Protein AF-A0A526V6P3-F1 (afdb_monomer)

Structure (mmCIF, N/CA/C/O backbone):
data_AF-A0A526V6P3-F1
#
_entry.id   AF-A0A526V6P3-F1
#
loop_
_atom_site.group_PDB
_atom_site.id
_atom_site.type_symbol
_atom_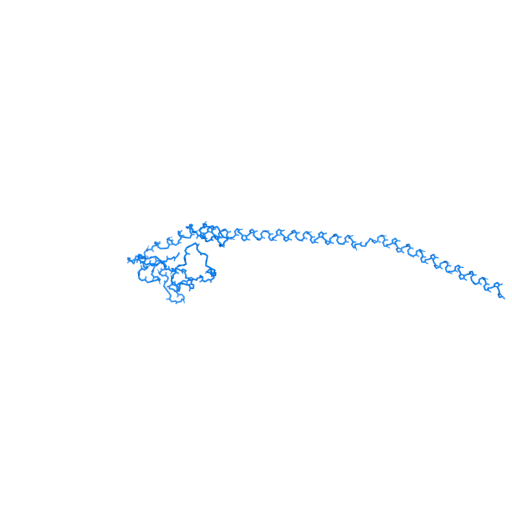site.label_atom_id
_atom_site.label_alt_id
_atom_site.label_comp_id
_atom_site.label_asym_id
_atom_site.label_entity_id
_atom_site.label_seq_id
_atom_site.pdbx_PDB_ins_code
_atom_site.Cartn_x
_atom_site.Cartn_y
_atom_site.Cartn_z
_atom_site.occupancy
_atom_site.B_iso_or_equiv
_atom_site.auth_seq_id
_atom_site.auth_comp_id
_atom_site.auth_asym_id
_atom_site.auth_atom_id
_atom_site.pdbx_PDB_model_num
ATOM 1 N N . PHE A 1 1 ? 6.154 3.144 -14.180 1.00 84.38 1 PHE A N 1
ATOM 2 C CA . PHE A 1 1 ? 7.411 2.424 -14.489 1.00 84.38 1 PHE A CA 1
ATOM 3 C C . PHE A 1 1 ? 7.314 1.530 -15.726 1.00 84.38 1 PHE A C 1
ATOM 5 O O . PHE A 1 1 ? 8.117 0.618 -15.859 1.00 84.38 1 PHE A O 1
ATOM 12 N N . ALA A 1 2 ? 6.365 1.769 -16.636 1.00 89.69 2 ALA A N 1
ATOM 13 C CA . ALA A 1 2 ? 6.324 1.033 -17.894 1.00 89.69 2 ALA A CA 1
ATOM 14 C C . ALA A 1 2 ? 7.452 1.501 -18.822 1.00 89.69 2 ALA A C 1
ATOM 16 O O . ALA A 1 2 ? 7.718 2.705 -18.895 1.00 89.69 2 ALA A O 1
ATOM 17 N N . GLU A 1 3 ? 8.080 0.567 -19.530 1.00 91.62 3 GLU A N 1
ATOM 18 C CA . GLU A 1 3 ? 8.892 0.886 -20.696 1.00 91.62 3 GLU A CA 1
ATOM 19 C C . GLU A 1 3 ? 7.968 1.161 -21.885 1.00 91.62 3 GLU A C 1
ATOM 21 O O . GLU A 1 3 ? 6.980 0.459 -22.122 1.00 91.62 3 GLU A O 1
ATOM 26 N N . THR A 1 4 ? 8.292 2.212 -22.630 1.00 91.69 4 THR A N 1
ATOM 27 C CA . THR A 1 4 ? 7.522 2.673 -23.784 1.00 91.69 4 THR A CA 1
ATOM 28 C C . THR A 1 4 ? 8.446 2.752 -24.983 1.00 91.69 4 THR A C 1
ATOM 30 O O . THR A 1 4 ? 9.541 3.302 -24.867 1.00 91.69 4 THR A O 1
ATOM 33 N N . ALA A 1 5 ? 7.993 2.264 -26.129 1.00 89.62 5 ALA A N 1
ATOM 34 C CA . ALA A 1 5 ? 8.737 2.324 -27.377 1.00 89.62 5 ALA A CA 1
ATOM 35 C C . ALA A 1 5 ? 7.811 2.766 -28.518 1.00 89.62 5 ALA A C 1
ATOM 37 O O . ALA A 1 5 ? 6.621 2.431 -28.496 1.00 89.62 5 ALA A O 1
ATOM 38 N N . PRO A 1 6 ? 8.316 3.509 -29.521 1.00 87.12 6 PRO A N 1
ATOM 39 C CA . PRO A 1 6 ? 7.517 3.875 -30.683 1.00 87.12 6 PRO A CA 1
ATOM 40 C C . PRO A 1 6 ? 6.916 2.628 -31.333 1.00 87.12 6 PRO A C 1
ATOM 42 O O . PRO A 1 6 ? 7.626 1.652 -31.568 1.00 87.12 6 PRO A O 1
ATOM 45 N N . SER A 1 7 ? 5.617 2.656 -31.644 1.00 86.00 7 SER A N 1
ATOM 46 C CA . SER A 1 7 ? 4.874 1.560 -32.297 1.00 86.00 7 SER A CA 1
ATOM 47 C C . SER A 1 7 ? 4.816 0.211 -31.555 1.00 86.00 7 SER A C 1
ATOM 49 O O . SER A 1 7 ? 4.302 -0.756 -32.110 1.00 86.00 7 SER A O 1
ATOM 51 N N . MET A 1 8 ? 5.276 0.143 -30.302 1.00 91.12 8 MET A N 1
ATOM 52 C CA . MET A 1 8 ? 5.187 -1.050 -29.455 1.00 91.12 8 MET A CA 1
ATOM 53 C C . MET A 1 8 ? 4.195 -0.836 -28.310 1.00 91.12 8 MET A C 1
ATOM 55 O O . MET A 1 8 ? 3.937 0.292 -27.889 1.00 91.12 8 MET A O 1
ATOM 59 N N . ALA A 1 9 ? 3.658 -1.932 -27.774 1.00 92.62 9 ALA A N 1
ATOM 60 C CA . ALA A 1 9 ? 2.852 -1.882 -26.561 1.00 92.62 9 ALA A CA 1
ATOM 61 C C . ALA A 1 9 ? 3.718 -1.519 -25.344 1.00 92.62 9 ALA A C 1
ATOM 63 O O . ALA A 1 9 ? 4.896 -1.876 -25.273 1.00 92.62 9 ALA A O 1
ATOM 64 N N . ASN A 1 10 ? 3.121 -0.843 -24.363 1.00 93.56 10 ASN A N 1
ATOM 65 C CA . ASN A 1 10 ? 3.785 -0.579 -23.089 1.00 93.56 10 ASN A CA 1
ATOM 66 C C . ASN A 1 10 ? 4.093 -1.899 -22.379 1.00 93.56 10 ASN A C 1
ATOM 68 O O . ASN A 1 10 ? 3.217 -2.760 -22.269 1.00 93.56 10 ASN A O 1
ATOM 72 N N . ALA A 1 11 ? 5.312 -2.021 -21.863 1.00 94.31 11 ALA A N 1
ATOM 73 C CA . ALA A 1 11 ? 5.775 -3.221 -21.184 1.00 94.31 11 ALA A CA 1
ATOM 74 C C . ALA A 1 11 ? 6.224 -2.922 -19.746 1.00 94.31 11 ALA A C 1
ATOM 76 O O . ALA A 1 11 ? 6.569 -1.789 -19.407 1.00 94.31 11 ALA A O 1
ATOM 77 N N 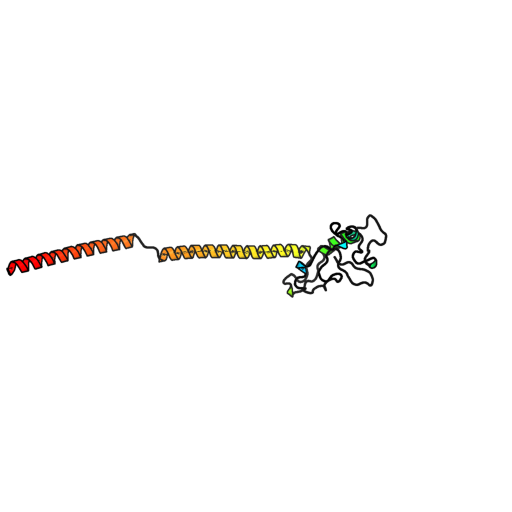. ALA A 1 12 ? 6.190 -3.925 -18.873 1.00 93.75 12 ALA A N 1
ATOM 78 C CA . ALA A 1 12 ? 6.630 -3.806 -17.488 1.00 93.75 12 ALA A CA 1
ATOM 79 C C . ALA A 1 12 ? 8.136 -3.477 -17.418 1.00 93.75 12 ALA A C 1
ATOM 81 O O . ALA A 1 12 ? 8.960 -4.205 -17.965 1.00 93.75 12 ALA A O 1
ATOM 82 N N . GLY A 1 13 ? 8.497 -2.365 -16.768 1.00 92.75 13 GLY A N 1
ATOM 83 C CA . GLY A 1 13 ? 9.889 -1.926 -16.603 1.00 92.75 13 GLY A CA 1
ATOM 84 C C . GLY A 1 13 ? 10.502 -2.429 -15.297 1.00 92.75 13 GLY A C 1
ATOM 85 O O . GLY A 1 13 ? 10.586 -3.636 -15.089 1.00 92.75 13 GLY A O 1
ATOM 86 N N . LEU A 1 14 ? 10.921 -1.507 -14.417 1.00 91.88 14 LEU A N 1
ATOM 87 C CA . LEU A 1 14 ? 11.567 -1.826 -13.128 1.00 91.88 14 LEU A CA 1
ATOM 88 C C . LEU A 1 14 ? 10.737 -2.780 -12.261 1.00 91.88 14 LEU A C 1
ATOM 90 O O . LEU A 1 14 ? 11.282 -3.703 -11.661 1.00 91.88 14 LEU A O 1
ATOM 94 N N . PHE A 1 15 ? 9.427 -2.550 -12.193 1.00 93.12 15 PHE A N 1
ATOM 95 C CA . PHE A 1 15 ? 8.508 -3.426 -11.481 1.00 93.12 15 PHE A CA 1
ATOM 96 C C . PHE A 1 15 ? 7.787 -4.336 -12.468 1.00 93.12 15 PHE A C 1
ATOM 98 O O . PHE A 1 15 ? 7.267 -3.869 -13.485 1.00 93.12 15 PHE A O 1
ATOM 105 N N . THR A 1 16 ? 7.750 -5.621 -12.136 1.00 94.06 16 THR A N 1
ATOM 106 C CA . THR A 1 16 ? 7.061 -6.678 -12.871 1.00 94.06 16 THR A CA 1
ATOM 107 C C . THR A 1 16 ? 5.966 -7.303 -12.006 1.00 94.06 16 THR A C 1
ATOM 109 O O . THR A 1 16 ? 5.829 -6.979 -10.827 1.00 94.06 16 THR A O 1
ATOM 112 N N . TRP A 1 17 ? 5.144 -8.156 -12.608 1.00 94.00 17 TRP A N 1
ATOM 113 C CA . TRP A 1 17 ? 4.026 -8.841 -11.961 1.00 94.00 17 TRP A CA 1
ATOM 114 C C . TRP A 1 17 ? 3.720 -10.150 -12.701 1.00 94.00 17 TRP A C 1
ATOM 116 O O . TRP A 1 17 ? 4.314 -10.441 -13.740 1.00 94.00 17 TRP A O 1
ATOM 126 N N . SER A 1 18 ? 2.776 -10.944 -12.194 1.00 91.25 18 SER A N 1
ATOM 127 C CA . SER A 1 18 ? 2.471 -12.279 -12.735 1.00 91.25 18 SER A CA 1
ATOM 128 C C . SER A 1 18 ? 1.980 -12.302 -14.191 1.00 91.25 18 SER A C 1
ATOM 130 O O . SER A 1 18 ? 2.096 -13.337 -14.840 1.00 91.25 18 SER A O 1
ATOM 132 N N . GLY A 1 19 ? 1.451 -11.192 -14.716 1.00 89.50 19 GLY A N 1
ATOM 133 C CA . GLY A 1 19 ? 1.007 -11.048 -16.109 1.00 89.50 19 GLY A CA 1
ATOM 134 C C . GLY A 1 19 ? 1.956 -10.249 -17.008 1.00 89.50 19 GLY A C 1
ATOM 135 O O . GLY A 1 19 ? 1.551 -9.799 -18.083 1.00 89.50 19 GLY A O 1
ATOM 136 N N . ALA A 1 20 ? 3.205 -10.043 -16.583 1.00 89.94 20 ALA A N 1
ATOM 137 C CA . ALA A 1 20 ? 4.238 -9.449 -17.425 1.00 89.94 20 ALA A CA 1
ATOM 138 C C . ALA A 1 20 ? 4.459 -10.270 -18.720 1.00 89.94 20 ALA A C 1
ATOM 140 O O . ALA A 1 20 ? 4.256 -11.486 -18.720 1.00 89.94 20 ALA A O 1
ATOM 141 N N . PRO A 1 21 ? 4.871 -9.640 -19.838 1.00 91.38 21 PRO A N 1
ATOM 142 C CA . PRO A 1 21 ? 5.400 -8.276 -19.952 1.00 91.38 21 PRO A CA 1
ATOM 143 C C . PRO A 1 21 ? 4.337 -7.177 -20.086 1.00 91.38 21 PRO A C 1
ATOM 145 O O . PRO A 1 21 ? 4.691 -6.004 -20.042 1.00 91.38 21 PRO A O 1
ATOM 148 N N . ALA A 1 22 ? 3.052 -7.509 -20.237 1.00 93.06 22 ALA A N 1
ATOM 149 C CA . ALA A 1 22 ? 2.001 -6.503 -20.387 1.00 93.06 22 ALA A CA 1
ATOM 150 C C . ALA A 1 22 ? 1.833 -5.659 -19.112 1.00 93.06 22 ALA A C 1
ATOM 152 O O . ALA A 1 22 ? 2.011 -6.146 -17.995 1.00 93.06 22 ALA A O 1
ATOM 153 N N . VAL A 1 23 ? 1.463 -4.388 -19.267 1.00 91.50 23 VAL A N 1
ATOM 154 C CA . VAL A 1 23 ? 1.110 -3.514 -18.138 1.00 91.50 23 VAL A CA 1
ATOM 155 C C . VAL A 1 23 ? -0.396 -3.631 -17.875 1.00 91.50 23 VAL A C 1
ATOM 157 O O . VAL A 1 23 ? -1.163 -3.596 -18.841 1.00 91.50 23 VAL A O 1
ATOM 160 N N . PRO A 1 24 ? -0.847 -3.755 -16.610 1.00 90.00 24 PRO A N 1
ATOM 161 C CA . PRO A 1 24 ? -2.269 -3.739 -16.285 1.00 90.00 24 PRO A CA 1
ATOM 162 C C . PRO A 1 24 ? -2.962 -2.489 -16.839 1.00 90.00 24 PRO A C 1
ATOM 164 O O . PRO A 1 24 ? -2.369 -1.408 -16.886 1.00 90.00 24 PRO A O 1
ATOM 167 N N . ALA A 1 25 ? -4.224 -2.631 -17.247 1.00 87.75 25 ALA A N 1
ATOM 168 C CA . ALA A 1 25 ? -5.011 -1.503 -17.731 1.00 87.75 25 ALA A CA 1
ATOM 169 C C . ALA A 1 25 ? -5.141 -0.426 -16.639 1.00 87.75 25 ALA A C 1
ATOM 171 O O . ALA A 1 25 ? -5.413 -0.729 -15.476 1.00 87.75 25 ALA A O 1
ATOM 172 N N . ALA A 1 26 ? -4.938 0.838 -17.017 1.00 84.31 26 ALA A N 1
ATOM 173 C CA . ALA A 1 26 ? -5.047 1.959 -16.089 1.00 84.31 26 ALA A CA 1
ATOM 174 C C . ALA A 1 26 ? -6.473 2.072 -15.521 1.00 84.31 26 ALA A C 1
ATOM 176 O O . ALA A 1 26 ? -7.448 1.784 -16.215 1.00 84.31 26 ALA A O 1
ATOM 177 N N . GLY A 1 27 ? -6.590 2.497 -14.259 1.00 82.06 27 GLY A N 1
ATOM 178 C CA . GLY A 1 27 ? -7.880 2.732 -13.603 1.00 82.06 27 GLY A CA 1
ATOM 179 C C . GLY A 1 27 ? -8.758 1.490 -13.419 1.00 82.06 27 GLY A C 1
ATOM 180 O O . GLY A 1 27 ? -9.944 1.644 -13.161 1.00 82.06 27 GLY A O 1
ATOM 181 N N . THR A 1 28 ? -8.204 0.281 -13.570 1.00 86.31 28 THR A N 1
ATOM 182 C CA . THR A 1 28 ? -8.936 -0.980 -13.388 1.00 86.31 28 THR A CA 1
ATOM 183 C C . THR A 1 28 ? -8.436 -1.707 -12.147 1.00 86.31 28 THR A C 1
ATOM 185 O O . THR A 1 28 ? -7.230 -1.905 -11.977 1.00 86.31 28 THR A O 1
ATOM 188 N N . LEU A 1 29 ? -9.353 -2.144 -11.286 1.00 86.69 29 LEU A N 1
ATOM 189 C CA . LEU A 1 29 ? -9.014 -2.963 -10.130 1.00 86.69 29 LEU A CA 1
ATOM 190 C C . LEU A 1 29 ? -8.608 -4.378 -10.566 1.00 86.69 29 LEU A C 1
ATOM 192 O O . LEU A 1 29 ? -9.403 -5.127 -11.132 1.00 86.69 29 LEU A O 1
ATOM 196 N N . VAL A 1 30 ? -7.377 -4.773 -10.237 1.00 89.56 30 VAL A N 1
ATOM 197 C CA . VAL A 1 30 ? -6.888 -6.149 -10.402 1.00 89.56 30 VAL A CA 1
ATOM 198 C C . VAL A 1 30 ? -6.625 -6.744 -9.023 1.00 89.56 30 VAL A C 1
ATOM 200 O O . VAL A 1 30 ? -5.667 -6.380 -8.336 1.00 89.56 30 VAL A O 1
ATOM 203 N N . THR A 1 31 ? -7.488 -7.665 -8.598 1.00 87.75 31 THR A N 1
ATOM 204 C CA . THR A 1 31 ? -7.384 -8.311 -7.285 1.00 87.75 31 THR A CA 1
ATOM 205 C C . THR A 1 31 ? -6.057 -9.057 -7.144 1.00 87.75 31 THR A C 1
ATOM 207 O O . THR A 1 31 ? -5.680 -9.847 -8.005 1.00 87.75 31 THR A O 1
ATOM 210 N N . GLY A 1 32 ? -5.345 -8.813 -6.042 1.00 88.81 32 GLY A N 1
ATOM 211 C CA . GLY A 1 32 ? -4.075 -9.479 -5.741 1.00 88.81 32 GLY A CA 1
ATOM 212 C C . GLY A 1 32 ? -2.856 -8.924 -6.484 1.00 88.81 32 GLY A C 1
ATOM 213 O O . GLY A 1 32 ? -1.745 -9.371 -6.206 1.00 88.81 32 GLY A O 1
ATOM 214 N N . LEU A 1 33 ? -3.018 -7.920 -7.358 1.00 90.31 33 LEU A N 1
ATOM 215 C CA . LEU A 1 33 ? -1.902 -7.336 -8.110 1.00 90.31 33 LEU A CA 1
ATOM 216 C C . LEU A 1 33 ? -0.785 -6.852 -7.180 1.00 90.31 33 LEU A C 1
ATOM 218 O O . LEU A 1 33 ? 0.370 -7.199 -7.404 1.00 90.31 33 LEU A O 1
ATOM 222 N N . ALA A 1 34 ? -1.130 -6.138 -6.103 1.00 87.81 34 ALA A N 1
ATOM 223 C CA . ALA A 1 34 ? -0.164 -5.603 -5.142 1.00 87.81 34 ALA A CA 1
ATOM 224 C C . ALA A 1 34 ? 0.758 -6.678 -4.537 1.00 87.81 34 ALA A C 1
ATOM 226 O O . ALA A 1 34 ? 1.942 -6.424 -4.348 1.00 87.81 34 ALA A O 1
ATOM 227 N N . ALA A 1 35 ? 0.243 -7.888 -4.291 1.00 92.19 35 ALA A N 1
ATOM 228 C CA . ALA A 1 35 ? 1.029 -9.001 -3.754 1.00 92.19 35 ALA A CA 1
ATOM 229 C C . ALA A 1 35 ? 1.943 -9.659 -4.803 1.00 92.19 35 ALA A C 1
ATOM 231 O O . ALA A 1 35 ? 2.881 -10.364 -4.449 1.00 92.19 35 ALA A O 1
ATOM 232 N N . SER A 1 36 ? 1.660 -9.449 -6.090 1.00 93.56 36 SER A N 1
ATOM 233 C CA . SER A 1 36 ? 2.442 -10.001 -7.201 1.00 93.56 36 SER A CA 1
ATOM 234 C C . SER A 1 36 ? 3.540 -9.067 -7.712 1.00 93.56 36 SER A C 1
ATOM 236 O O . SER A 1 36 ? 4.352 -9.496 -8.529 1.00 93.56 36 SER A O 1
ATOM 238 N N . ILE A 1 37 ? 3.557 -7.803 -7.267 1.00 93.56 37 ILE A N 1
ATOM 239 C CA . ILE A 1 37 ? 4.552 -6.821 -7.703 1.00 93.56 37 ILE A CA 1
ATOM 240 C C . ILE A 1 37 ? 5.928 -7.220 -7.166 1.00 93.56 37 ILE A C 1
ATOM 242 O O . ILE A 1 37 ? 6.115 -7.399 -5.964 1.00 93.56 37 ILE A O 1
ATOM 246 N N . SER A 1 38 ? 6.906 -7.310 -8.061 1.00 94.00 38 SER A N 1
ATOM 247 C CA . SER A 1 38 ? 8.302 -7.599 -7.733 1.00 94.00 38 SER A CA 1
ATOM 248 C C . SER A 1 38 ? 9.258 -6.789 -8.608 1.00 94.00 38 SER A C 1
ATOM 250 O O . SER A 1 38 ? 8.850 -6.145 -9.578 1.00 94.00 38 SER A O 1
ATOM 252 N N . VAL A 1 39 ? 10.545 -6.783 -8.258 1.00 93.56 39 VAL A N 1
ATOM 253 C CA . VAL A 1 39 ? 11.584 -6.184 -9.106 1.00 93.56 39 VAL A CA 1
ATOM 254 C C . VAL A 1 39 ? 11.813 -7.079 -10.321 1.00 93.56 39 VAL A C 1
ATOM 256 O O . VAL A 1 39 ? 11.882 -8.302 -10.206 1.00 93.56 39 VAL A O 1
ATOM 259 N N . ASN A 1 40 ? 11.926 -6.471 -11.497 1.00 93.56 40 ASN A N 1
ATOM 260 C CA . ASN A 1 40 ? 12.206 -7.187 -12.730 1.00 93.56 40 ASN A CA 1
ATOM 261 C C . ASN A 1 40 ? 13.622 -7.783 -12.698 1.00 93.56 40 ASN A C 1
ATOM 263 O O . ASN A 1 40 ? 14.606 -7.048 -12.603 1.00 93.56 40 ASN A O 1
ATOM 267 N N . ALA A 1 41 ? 13.718 -9.109 -12.837 1.00 94.06 41 ALA A N 1
ATOM 268 C CA . ALA A 1 41 ? 14.981 -9.847 -12.816 1.00 94.06 41 ALA A CA 1
ATOM 269 C C . ALA A 1 41 ? 15.981 -9.365 -13.882 1.00 94.06 41 ALA A C 1
ATOM 271 O O . ALA A 1 41 ? 17.187 -9.438 -13.672 1.00 94.06 41 ALA A O 1
ATOM 272 N N . ALA A 1 42 ? 15.507 -8.791 -14.997 1.00 93.19 42 ALA A N 1
ATOM 273 C CA . ALA A 1 42 ? 16.380 -8.200 -16.011 1.00 93.19 42 ALA A CA 1
ATOM 274 C C . ALA A 1 42 ? 17.260 -7.062 -15.457 1.00 93.19 42 ALA A C 1
ATOM 276 O O . ALA A 1 42 ? 18.341 -6.820 -15.988 1.00 93.19 42 ALA A O 1
ATOM 277 N N . MET A 1 43 ? 16.821 -6.379 -14.393 1.00 93.19 43 MET A N 1
ATOM 278 C CA . MET A 1 43 ? 17.525 -5.254 -13.766 1.00 93.19 43 MET A CA 1
ATOM 279 C C . MET A 1 43 ? 18.195 -5.618 -12.430 1.00 93.19 43 MET A C 1
ATOM 281 O O . MET A 1 43 ? 18.830 -4.759 -11.820 1.00 93.19 43 MET A O 1
ATOM 285 N N . ASP A 1 44 ? 18.067 -6.863 -11.964 1.00 94.25 44 ASP A N 1
ATOM 286 C CA . ASP A 1 44 ? 18.567 -7.303 -10.661 1.00 94.25 44 ASP A CA 1
ATOM 287 C C . ASP A 1 44 ? 19.919 -8.035 -10.790 1.00 94.25 44 ASP A C 1
ATOM 289 O O . ASP A 1 44 ? 19.971 -9.158 -11.299 1.00 94.25 44 ASP A O 1
ATOM 293 N N . PRO A 1 45 ? 21.031 -7.454 -10.300 1.00 93.88 45 PRO A N 1
ATOM 294 C CA . PRO A 1 45 ? 22.349 -8.075 -10.408 1.00 93.88 45 PRO A CA 1
ATOM 295 C C . PRO A 1 45 ? 22.482 -9.365 -9.588 1.00 93.88 45 PRO A C 1
ATOM 297 O O . PRO A 1 45 ? 23.329 -10.197 -9.907 1.00 93.88 45 PRO A O 1
ATOM 300 N N . SER A 1 46 ? 21.660 -9.566 -8.552 1.00 93.44 46 SER A N 1
ATOM 301 C CA . 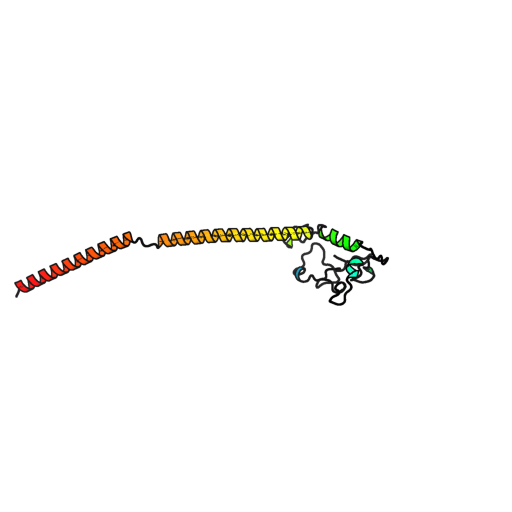SER A 1 46 ? 21.713 -10.777 -7.723 1.00 93.44 46 SER A CA 1
ATOM 302 C C . SER A 1 46 ? 21.187 -12.021 -8.448 1.00 93.44 46 SER A C 1
ATOM 304 O O . SER A 1 46 ? 21.569 -13.141 -8.110 1.00 93.44 46 SER A O 1
ATOM 306 N N . THR A 1 47 ? 20.376 -11.825 -9.491 1.00 91.94 47 THR A N 1
ATOM 307 C CA . THR A 1 47 ? 19.817 -12.880 -10.348 1.00 91.94 47 THR A CA 1
ATOM 308 C C . THR A 1 47 ? 20.438 -12.904 -11.752 1.00 91.94 47 THR A C 1
ATOM 310 O O . THR A 1 47 ? 19.988 -13.653 -12.617 1.00 91.94 47 THR A O 1
ATOM 313 N N . GLY A 1 48 ? 21.517 -12.139 -11.973 1.00 90.69 48 GLY A N 1
ATOM 314 C CA . GLY A 1 48 ? 22.250 -12.079 -13.244 1.00 90.69 48 GLY A CA 1
ATOM 315 C C . GLY A 1 48 ? 21.761 -11.007 -14.226 1.00 90.69 48 GLY A C 1
ATOM 316 O O . GLY A 1 48 ? 22.195 -10.997 -15.378 1.00 90.69 48 GLY A O 1
ATOM 317 N N . GLY A 1 49 ? 20.874 -10.110 -13.791 1.00 94.00 49 GLY A N 1
ATOM 318 C CA . GLY A 1 49 ? 20.415 -8.950 -14.548 1.00 94.00 49 GLY A CA 1
ATOM 319 C C . GLY A 1 49 ? 21.431 -7.809 -14.614 1.00 94.00 49 GLY A C 1
ATOM 320 O O . GLY A 1 49 ? 22.487 -7.823 -13.977 1.00 94.00 49 GLY A O 1
ATOM 321 N N . ASN A 1 50 ? 21.092 -6.782 -15.393 1.00 94.06 50 ASN A N 1
ATOM 322 C CA . ASN A 1 50 ? 21.922 -5.604 -15.591 1.00 94.06 50 ASN A CA 1
ATOM 323 C C . ASN A 1 50 ? 21.228 -4.333 -15.055 1.00 94.06 50 ASN A C 1
ATOM 325 O O . ASN A 1 50 ? 20.284 -3.839 -15.680 1.00 94.06 50 ASN A O 1
ATOM 329 N N . PRO A 1 51 ? 21.724 -3.727 -13.959 1.00 92.19 51 PRO A N 1
ATOM 330 C CA . PRO A 1 51 ? 21.122 -2.524 -13.391 1.00 92.19 51 PRO A CA 1
ATOM 331 C C . PRO A 1 51 ? 21.247 -1.291 -14.301 1.00 92.19 51 PRO A C 1
ATOM 333 O O . PRO A 1 51 ? 20.503 -0.328 -14.121 1.00 92.19 51 PRO A O 1
ATOM 336 N N . THR A 1 52 ? 22.133 -1.291 -15.310 1.00 92.56 52 THR A N 1
ATOM 337 C CA . THR A 1 52 ? 22.228 -0.161 -16.254 1.00 92.56 52 THR A CA 1
ATOM 338 C C . THR A 1 52 ? 20.975 -0.016 -17.113 1.00 92.56 52 THR A C 1
ATOM 340 O O . THR A 1 52 ? 20.716 1.078 -17.609 1.00 92.56 52 THR A O 1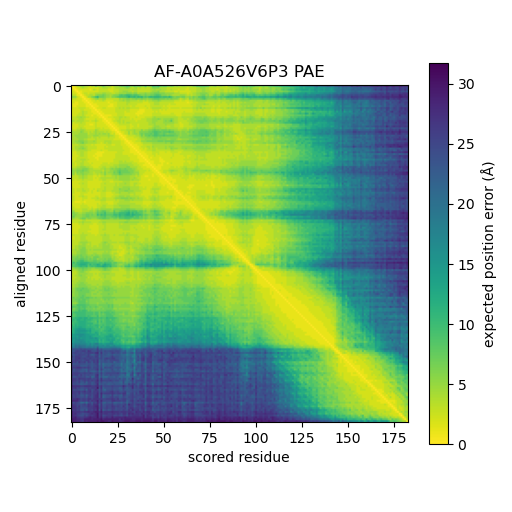
ATOM 343 N N . LEU A 1 53 ? 20.152 -1.064 -17.233 1.00 93.38 53 LEU A N 1
ATOM 344 C CA . LEU A 1 53 ? 18.853 -1.002 -17.908 1.00 93.38 53 LEU A CA 1
ATOM 345 C C . LEU A 1 53 ? 17.873 -0.058 -17.201 1.00 93.38 53 LEU A C 1
ATOM 347 O O . LEU A 1 53 ? 16.984 0.486 -17.847 1.00 93.38 53 LEU A O 1
ATOM 351 N N . LEU A 1 54 ? 18.059 0.221 -15.905 1.00 92.25 54 LEU A N 1
ATOM 352 C CA . LEU A 1 54 ? 17.274 1.248 -15.223 1.00 92.25 54 LEU A CA 1
ATOM 353 C C . LEU A 1 54 ? 17.554 2.643 -15.806 1.00 92.25 54 LEU A C 1
ATOM 355 O O . LEU A 1 54 ? 16.646 3.459 -15.948 1.00 92.25 54 LEU A O 1
ATOM 359 N N . ARG A 1 55 ? 18.814 2.906 -16.166 1.00 93.38 55 ARG A N 1
ATOM 360 C CA . ARG A 1 55 ? 19.245 4.161 -16.788 1.00 93.38 55 ARG A CA 1
ATOM 361 C C . ARG A 1 55 ? 18.917 4.185 -18.278 1.00 93.38 55 ARG A C 1
ATOM 363 O O . ARG A 1 55 ? 18.398 5.185 -18.756 1.00 93.38 55 ARG A O 1
ATOM 370 N N . ASP A 1 56 ? 19.237 3.111 -18.995 1.00 93.44 56 ASP A N 1
ATOM 371 C CA . ASP A 1 56 ? 19.256 3.090 -20.462 1.00 93.44 56 ASP A CA 1
ATOM 372 C C . ASP A 1 56 ? 17.949 2.588 -21.092 1.00 93.44 56 ASP A C 1
ATOM 374 O O . ASP A 1 56 ? 17.680 2.891 -22.257 1.00 93.44 56 ASP A O 1
ATOM 378 N N . GLY A 1 57 ? 17.116 1.880 -20.324 1.00 93.25 57 GLY A N 1
ATOM 379 C CA . GLY A 1 57 ? 15.970 1.124 -20.825 1.00 93.25 57 GLY A CA 1
ATOM 380 C C . GLY A 1 57 ? 16.396 -0.146 -21.565 1.00 93.25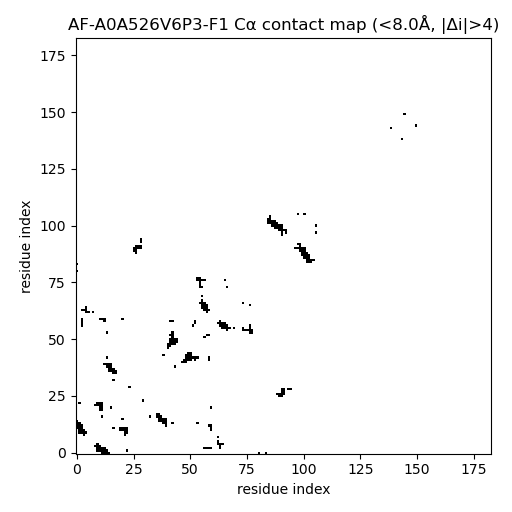 57 GLY A C 1
ATOM 381 O O . GLY A 1 57 ? 17.584 -0.435 -21.719 1.00 93.25 57 GLY A O 1
ATOM 382 N N . GLY A 1 58 ? 15.415 -0.902 -22.050 1.00 93.00 58 GLY A N 1
ATOM 383 C CA . GLY A 1 58 ? 15.638 -2.077 -22.891 1.00 93.00 58 GLY A CA 1
ATOM 384 C C . GLY A 1 58 ? 15.466 -3.412 -22.173 1.00 93.00 58 GLY A C 1
ATOM 385 O O . GLY A 1 58 ? 15.843 -4.442 -22.732 1.00 93.00 58 GLY A O 1
ATOM 386 N N . ALA A 1 59 ? 14.869 -3.432 -20.976 1.00 92.25 59 ALA A N 1
ATOM 387 C CA . ALA A 1 59 ? 14.529 -4.685 -20.300 1.00 92.25 59 ALA A CA 1
ATOM 388 C C . ALA A 1 59 ? 13.558 -5.548 -21.124 1.00 92.25 59 ALA A C 1
ATOM 390 O O . ALA A 1 59 ? 13.593 -6.772 -21.026 1.00 92.25 59 ALA A O 1
ATOM 391 N N . ASN A 1 60 ? 12.748 -4.925 -21.986 1.00 92.62 60 ASN A N 1
ATOM 392 C CA . ASN A 1 60 ? 11.832 -5.606 -22.905 1.00 92.62 60 ASN A CA 1
ATOM 393 C C . ASN A 1 60 ? 12.369 -5.707 -24.349 1.00 92.62 60 ASN A C 1
ATOM 395 O O . ASN A 1 60 ? 11.614 -5.970 -25.285 1.00 92.62 60 ASN A O 1
ATOM 399 N N . GLY A 1 61 ? 13.677 -5.510 -24.548 1.00 91.50 61 GLY A N 1
ATOM 400 C CA . GLY A 1 61 ? 14.361 -5.646 -25.836 1.00 91.50 61 GLY A CA 1
ATOM 401 C C . GLY A 1 61 ? 14.797 -4.319 -26.463 1.00 91.50 61 GLY A C 1
ATOM 402 O O . GLY A 1 61 ? 14.512 -3.235 -25.960 1.00 91.50 61 GLY A O 1
ATOM 403 N N . ALA A 1 62 ? 15.494 -4.408 -27.602 1.00 91.62 62 ALA A N 1
ATOM 404 C CA . ALA A 1 62 ? 16.181 -3.274 -28.235 1.00 91.62 62 ALA A CA 1
ATOM 405 C C . ALA A 1 62 ? 15.261 -2.095 -28.604 1.00 91.62 62 ALA A C 1
ATOM 407 O O . ALA A 1 62 ? 15.701 -0.949 -28.596 1.00 91.62 62 ALA A O 1
ATOM 408 N N . ALA A 1 63 ? 13.982 -2.360 -28.889 1.00 92.62 63 ALA A N 1
ATOM 409 C CA . ALA A 1 63 ? 13.005 -1.315 -29.192 1.00 92.62 63 ALA A CA 1
ATOM 410 C C . ALA A 1 63 ? 12.726 -0.389 -27.991 1.00 92.62 63 ALA A C 1
ATOM 412 O O . ALA A 1 63 ? 12.357 0.763 -28.193 1.00 92.62 63 ALA A O 1
ATOM 413 N N . TYR A 1 64 ? 12.925 -0.878 -26.762 1.00 93.69 64 TYR A N 1
ATOM 414 C CA . TYR A 1 64 ? 12.661 -0.160 -25.510 1.00 93.69 64 TYR A CA 1
ATOM 415 C C . TYR A 1 64 ? 13.891 0.563 -24.944 1.00 93.69 64 TYR A C 1
ATOM 417 O O . TYR A 1 64 ? 13.832 1.121 -23.848 1.00 93.69 64 TYR A O 1
ATOM 425 N N . VAL A 1 65 ? 15.006 0.576 -25.681 1.00 94.31 65 VAL A N 1
ATOM 426 C CA . VAL A 1 65 ? 16.201 1.337 -25.306 1.00 94.31 65 VAL A CA 1
ATOM 427 C C . VAL A 1 65 ? 15.930 2.825 -25.506 1.00 94.31 65 VAL A C 1
ATOM 429 O O . VAL A 1 65 ? 15.675 3.282 -26.619 1.00 94.31 65 VAL A O 1
ATOM 432 N N . ALA A 1 66 ? 16.021 3.593 -24.423 1.00 92.62 66 ALA A N 1
ATOM 433 C CA . ALA A 1 66 ? 15.853 5.041 -24.444 1.00 92.62 66 ALA A CA 1
ATOM 434 C C . ALA A 1 66 ? 17.193 5.772 -24.648 1.00 92.62 66 ALA A C 1
ATOM 436 O O . ALA A 1 66 ? 17.241 6.791 -25.334 1.00 92.62 66 ALA A O 1
ATOM 437 N N . ASN A 1 67 ? 18.300 5.236 -24.118 1.00 93.38 67 ASN A N 1
ATOM 438 C CA . ASN A 1 67 ? 19.649 5.769 -24.349 1.00 93.38 67 ASN A CA 1
ATOM 439 C C . ASN A 1 67 ? 20.250 5.248 -25.667 1.00 93.38 67 ASN A C 1
ATOM 441 O O . ASN A 1 67 ? 21.253 4.534 -25.679 1.00 93.38 67 ASN A O 1
ATOM 445 N N . THR A 1 68 ? 19.635 5.592 -26.799 1.00 90.44 68 THR A N 1
ATOM 446 C CA . THR A 1 68 ? 20.051 5.084 -28.121 1.00 90.44 68 THR A CA 1
ATOM 447 C C . THR A 1 68 ? 21.456 5.533 -28.536 1.00 90.44 68 THR A C 1
ATOM 449 O O . THR A 1 68 ? 22.110 4.853 -29.322 1.00 90.44 68 THR A O 1
ATOM 452 N N . GLY A 1 69 ? 21.936 6.659 -28.000 1.00 89.00 69 GLY A N 1
ATOM 453 C CA . GLY A 1 69 ? 23.276 7.193 -28.258 1.00 89.00 69 GLY A CA 1
ATOM 454 C C . GLY A 1 69 ? 24.376 6.638 -27.348 1.00 89.00 69 GLY A C 1
ATOM 455 O O . GLY A 1 69 ? 25.530 7.024 -27.513 1.00 89.00 69 GLY A O 1
ATOM 456 N N . GLY A 1 70 ? 24.046 5.783 -26.371 1.00 88.94 70 GLY A N 1
ATOM 457 C CA . GLY A 1 70 ? 25.024 5.222 -25.430 1.00 88.94 70 GLY A CA 1
ATOM 458 C C . GLY A 1 70 ? 25.704 6.269 -24.539 1.00 88.94 70 GLY A C 1
ATOM 459 O O . GLY A 1 70 ? 26.840 6.078 -24.103 1.00 88.94 70 GLY A O 1
ATOM 460 N N . GLY A 1 71 ? 25.041 7.397 -24.276 1.00 91.50 71 GLY A N 1
ATOM 461 C CA . GLY A 1 71 ? 25.604 8.490 -23.489 1.00 91.50 71 GLY A CA 1
ATOM 462 C C . GLY A 1 71 ? 25.849 8.067 -22.040 1.00 91.50 71 GLY A C 1
ATOM 463 O O . GLY A 1 71 ? 24.925 7.641 -21.350 1.00 91.50 71 GLY A O 1
ATOM 464 N N . ALA A 1 72 ? 27.081 8.221 -21.549 1.00 88.56 72 ALA A N 1
ATOM 465 C CA . ALA A 1 72 ? 27.447 7.825 -20.184 1.00 88.56 72 ALA A CA 1
ATOM 466 C C . ALA A 1 72 ? 26.691 8.615 -19.092 1.00 88.56 72 ALA A C 1
ATOM 468 O O . ALA A 1 72 ? 26.455 8.087 -18.005 1.00 88.56 72 ALA A O 1
ATOM 469 N N . SER A 1 73 ? 26.263 9.844 -19.396 1.00 90.44 73 SER A N 1
ATOM 470 C CA . SER A 1 73 ? 25.535 10.735 -18.477 1.00 90.44 73 SER A CA 1
ATOM 471 C C . SER A 1 73 ? 24.028 10.800 -18.751 1.00 90.44 73 SER A C 1
ATOM 473 O O . SER A 1 73 ? 23.385 11.794 -18.421 1.00 90.44 73 SER A O 1
ATOM 475 N N . TYR A 1 74 ? 23.447 9.781 -19.388 1.00 94.00 74 TYR A N 1
ATOM 476 C CA . TYR A 1 74 ? 22.011 9.752 -19.656 1.00 94.00 74 TYR A CA 1
ATOM 477 C C . TYR A 1 74 ? 21.210 9.638 -18.348 1.00 94.00 74 TYR A C 1
ATOM 479 O O . TYR A 1 74 ? 21.331 8.654 -17.626 1.00 94.00 74 TYR A O 1
ATOM 487 N N . SER A 1 75 ? 20.401 10.648 -18.025 1.00 93.62 75 SER A N 1
ATOM 488 C CA . SER A 1 75 ? 19.627 10.717 -16.773 1.00 93.62 75 SER A CA 1
ATOM 489 C C . SER A 1 75 ? 18.115 10.783 -16.986 1.00 93.62 75 SER A C 1
ATOM 491 O O . SER A 1 75 ? 17.358 10.698 -16.021 1.00 93.62 75 SER A O 1
ATOM 493 N N . THR A 1 76 ? 17.656 10.895 -18.235 1.00 93.25 76 THR A N 1
ATOM 494 C CA . THR A 1 76 ? 16.254 11.171 -18.574 1.00 93.25 76 THR A CA 1
ATOM 495 C C . THR A 1 76 ? 15.283 10.150 -17.984 1.00 93.25 76 THR A C 1
ATOM 497 O O . THR A 1 76 ? 14.271 10.548 -17.415 1.00 93.25 76 THR A O 1
ATOM 500 N N . LEU A 1 77 ? 15.581 8.844 -18.064 1.00 92.44 77 LEU A N 1
ATOM 501 C CA . LEU A 1 77 ? 14.705 7.818 -17.481 1.00 92.44 77 LEU A CA 1
ATOM 502 C C . LEU A 1 77 ? 14.653 7.890 -15.952 1.00 92.44 77 LEU A C 1
ATOM 504 O O . LEU A 1 77 ? 13.574 7.761 -15.380 1.00 92.44 77 LEU A O 1
ATOM 508 N N . LEU A 1 78 ? 15.793 8.135 -15.300 1.00 92.31 78 LEU A N 1
ATOM 509 C CA . LEU A 1 78 ? 15.876 8.221 -13.840 1.00 92.31 78 LEU A CA 1
ATOM 510 C C . LEU A 1 78 ? 15.071 9.408 -13.304 1.00 92.31 78 LEU A C 1
ATOM 512 O O . LEU A 1 78 ? 14.300 9.247 -12.361 1.00 92.31 78 LEU A O 1
ATOM 516 N N . VAL A 1 79 ? 15.199 10.572 -13.947 1.00 93.75 79 VAL A N 1
ATOM 517 C CA . VAL A 1 79 ? 14.398 11.762 -13.622 1.00 93.75 79 VAL A CA 1
ATOM 518 C C . VAL A 1 79 ? 12.914 11.477 -13.855 1.00 93.75 79 VAL A C 1
ATOM 520 O O . VAL A 1 79 ? 12.105 11.672 -12.955 1.00 93.75 79 VAL A O 1
ATOM 523 N N . ALA A 1 80 ? 12.563 10.888 -15.004 1.00 93.00 80 ALA A N 1
ATOM 524 C CA . ALA A 1 80 ? 11.177 10.554 -15.318 1.00 93.00 80 ALA A CA 1
ATOM 525 C C . ALA A 1 80 ? 10.551 9.545 -14.338 1.00 93.00 80 ALA A C 1
ATOM 527 O O . ALA A 1 80 ? 9.334 9.534 -14.169 1.00 93.00 80 ALA A O 1
ATOM 528 N N . TYR A 1 81 ? 11.333 8.662 -13.710 1.00 91.12 81 TYR A N 1
ATOM 529 C CA . TYR A 1 81 ? 10.826 7.788 -12.650 1.00 91.12 81 TYR A CA 1
ATOM 530 C C . TYR A 1 81 ? 10.494 8.553 -11.374 1.00 91.12 81 TYR A C 1
ATOM 532 O O . TYR A 1 81 ? 9.445 8.279 -10.794 1.00 91.12 81 TYR A O 1
ATOM 540 N N . GLY A 1 82 ? 11.348 9.500 -10.979 1.00 91.50 82 GLY A N 1
ATOM 541 C CA . GLY A 1 82 ? 11.075 10.405 -9.865 1.00 91.50 82 GLY A CA 1
ATOM 542 C C . GLY A 1 82 ? 9.798 11.199 -10.109 1.00 91.50 82 GLY A C 1
ATOM 543 O O . GLY A 1 82 ? 8.853 11.082 -9.338 1.00 91.50 82 GLY A O 1
ATOM 544 N N . ASP A 1 83 ? 9.712 11.882 -11.252 1.00 92.69 83 ASP A N 1
ATOM 545 C CA . ASP A 1 83 ? 8.547 12.702 -11.601 1.00 92.69 83 ASP A CA 1
ATOM 546 C C . ASP A 1 83 ? 7.245 11.886 -11.597 1.00 92.69 83 ASP A C 1
ATOM 548 O O . ASP A 1 83 ? 6.210 12.339 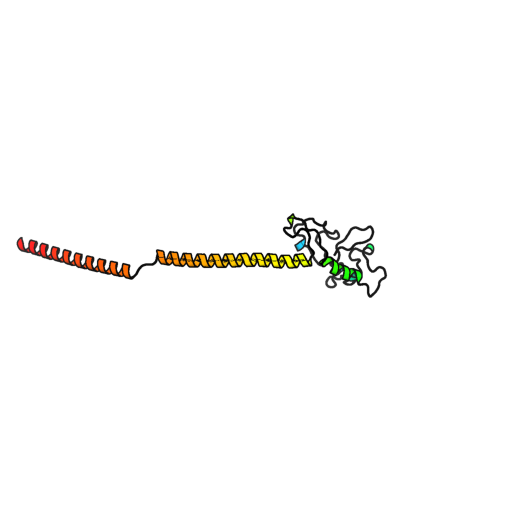-11.116 1.00 92.69 83 ASP A O 1
ATOM 552 N N . ARG A 1 84 ? 7.281 10.648 -12.109 1.00 90.81 84 ARG A N 1
ATOM 553 C CA . ARG A 1 84 ? 6.104 9.765 -12.180 1.00 90.81 84 ARG A CA 1
ATOM 554 C C . ARG A 1 84 ? 5.579 9.304 -10.823 1.00 90.81 84 ARG A C 1
ATOM 556 O O . ARG A 1 84 ? 4.430 8.873 -10.780 1.00 90.81 84 ARG A O 1
ATOM 563 N N . LEU A 1 85 ? 6.380 9.340 -9.758 1.00 90.88 85 LEU A N 1
ATOM 564 C CA . LEU A 1 85 ? 5.888 9.023 -8.413 1.00 90.88 85 LEU A CA 1
ATOM 565 C C . LEU A 1 85 ? 4.937 10.103 -7.893 1.00 90.88 85 LEU A C 1
ATOM 567 O O . LEU A 1 85 ? 3.987 9.769 -7.185 1.00 90.88 85 LEU A O 1
ATOM 571 N N . ASP A 1 86 ? 5.161 11.351 -8.307 1.00 91.19 86 ASP A N 1
ATOM 572 C CA . ASP A 1 86 ? 4.365 12.514 -7.913 1.00 91.19 86 ASP A CA 1
ATOM 573 C C . ASP A 1 86 ? 3.256 12.855 -8.918 1.00 91.19 86 ASP A C 1
ATOM 575 O O . ASP A 1 86 ? 2.348 13.623 -8.605 1.00 91.19 86 ASP A O 1
ATOM 579 N N . GLN A 1 87 ? 3.273 12.263 -10.117 1.00 91.94 87 GLN A N 1
ATOM 580 C CA . GLN A 1 87 ? 2.187 12.432 -11.082 1.00 91.94 87 GLN A CA 1
ATOM 581 C C . GLN A 1 87 ? 0.896 11.753 -10.591 1.00 91.94 87 GLN A C 1
ATOM 583 O O . GLN A 1 87 ? 0.904 10.544 -10.331 1.00 91.94 87 GLN A O 1
ATOM 588 N N . PRO A 1 88 ? -0.234 12.482 -10.518 1.00 90.81 88 PRO A N 1
ATOM 589 C CA . PRO A 1 88 ? -1.515 11.885 -10.177 1.00 90.81 88 PRO A CA 1
ATOM 590 C C . PRO A 1 88 ? -1.950 10.846 -11.214 1.00 90.81 88 PRO A C 1
ATOM 592 O O . PRO A 1 88 ? -1.896 11.090 -12.421 1.00 90.81 88 PRO A O 1
ATOM 595 N N . MET A 1 89 ? -2.434 9.701 -10.740 1.00 88.62 89 MET A N 1
ATOM 596 C CA . MET A 1 89 ? -3.025 8.655 -11.570 1.00 88.62 89 MET A CA 1
ATOM 597 C C . MET A 1 89 ? -4.450 8.347 -11.129 1.00 88.62 89 MET A C 1
ATOM 599 O O . MET A 1 89 ? -4.814 8.547 -9.970 1.00 88.62 89 MET A O 1
ATOM 603 N N . THR A 1 90 ? -5.256 7.861 -12.068 1.00 89.00 90 THR A N 1
ATOM 604 C CA . THR A 1 90 ? -6.628 7.441 -11.789 1.00 89.00 90 THR A CA 1
ATOM 605 C C . THR A 1 90 ? -6.643 6.030 -11.215 1.00 89.00 90 THR A C 1
ATOM 607 O O . THR A 1 90 ? -6.100 5.099 -11.816 1.00 89.00 90 THR A O 1
ATOM 610 N N . PHE A 1 91 ? -7.305 5.878 -10.075 1.00 86.81 91 PHE A N 1
ATOM 611 C CA . PHE A 1 91 ? -7.606 4.604 -9.440 1.00 86.81 91 PHE A CA 1
ATOM 612 C C . PHE A 1 91 ? -9.047 4.190 -9.730 1.00 86.81 91 PHE A C 1
ATOM 614 O O . PHE A 1 91 ? -9.926 5.026 -9.943 1.00 86.81 91 PHE A O 1
ATOM 621 N N . ASP A 1 92 ? -9.283 2.882 -9.720 1.00 87.38 92 ASP A N 1
ATOM 622 C CA . ASP A 1 92 ? -10.633 2.334 -9.800 1.00 87.38 92 ASP A CA 1
ATOM 623 C C . ASP A 1 92 ? -11.438 2.764 -8.553 1.00 87.38 92 ASP A C 1
ATOM 625 O O . ASP A 1 92 ? -10.961 2.553 -7.432 1.00 87.38 92 ASP A O 1
ATOM 629 N N . PRO A 1 93 ? -12.649 3.335 -8.693 1.00 83.88 93 PRO A N 1
ATOM 630 C CA . PRO A 1 93 ? -13.477 3.723 -7.551 1.00 83.88 93 PRO A CA 1
ATOM 631 C C . PRO A 1 93 ? -13.788 2.570 -6.584 1.00 83.88 93 PRO A C 1
ATOM 633 O O . PRO A 1 93 ? -13.990 2.802 -5.392 1.00 83.88 93 PRO A O 1
ATOM 636 N N . ALA A 1 94 ? -13.805 1.324 -7.068 1.00 86.25 94 ALA A N 1
ATOM 637 C CA . ALA A 1 94 ? -14.030 0.140 -6.244 1.00 86.25 94 ALA A CA 1
ATOM 638 C C . ALA A 1 94 ? -12.830 -0.215 -5.346 1.00 86.25 94 ALA A C 1
ATOM 640 O O . ALA A 1 94 ? -12.974 -1.034 -4.440 1.00 86.25 94 ALA A O 1
ATOM 641 N N . ALA A 1 95 ? -11.658 0.396 -5.557 1.00 81.81 95 ALA A N 1
ATOM 642 C CA . ALA A 1 95 ? -10.471 0.161 -4.736 1.00 81.81 95 ALA A CA 1
ATOM 643 C C . ALA A 1 95 ? -10.581 0.759 -3.318 1.00 81.81 95 ALA A C 1
ATOM 645 O O . ALA A 1 95 ? -9.769 0.424 -2.460 1.00 81.81 95 ALA A O 1
ATOM 646 N N . GLY A 1 96 ? -11.570 1.626 -3.056 1.00 78.19 96 GLY A N 1
ATOM 647 C CA . GLY A 1 96 ? -11.777 2.237 -1.735 1.00 78.19 96 GLY A CA 1
ATOM 648 C C . GLY A 1 96 ? -10.755 3.323 -1.382 1.00 78.19 96 GLY A C 1
ATOM 649 O O . GLY A 1 96 ? -10.577 3.645 -0.211 1.00 78.19 96 GLY A O 1
ATOM 650 N N . VAL A 1 97 ? -10.085 3.879 -2.393 1.00 78.62 97 VAL A N 1
ATOM 651 C CA . VAL A 1 97 ? -9.052 4.920 -2.281 1.00 78.62 97 VAL A CA 1
ATOM 652 C C . VAL A 1 97 ? -9.481 6.161 -3.069 1.00 78.62 97 VAL A C 1
ATOM 654 O O . VAL A 1 97 ? -10.424 6.098 -3.860 1.00 78.62 97 VAL A O 1
ATOM 657 N N . SER A 1 98 ? -8.806 7.299 -2.876 1.00 78.88 98 SER A N 1
ATOM 658 C CA . SER A 1 98 ? -9.063 8.502 -3.682 1.00 78.88 98 SER A CA 1
ATOM 659 C C . SER A 1 98 ? -8.949 8.197 -5.179 1.00 78.88 98 SER A C 1
ATOM 661 O O . SER A 1 98 ? -7.941 7.658 -5.627 1.00 78.88 98 SER A O 1
ATOM 663 N N . ALA A 1 99 ? -9.965 8.588 -5.956 1.00 80.06 99 ALA A N 1
ATOM 664 C CA . ALA A 1 99 ? -10.067 8.263 -7.383 1.00 80.06 99 ALA A CA 1
ATOM 665 C C . ALA A 1 99 ? -8.909 8.815 -8.232 1.00 80.06 99 ALA A C 1
ATOM 667 O O . ALA A 1 99 ? -8.596 8.249 -9.274 1.00 80.06 99 ALA A O 1
ATOM 668 N N . THR A 1 100 ? -8.259 9.890 -7.781 1.00 88.38 100 THR A N 1
ATOM 669 C CA . THR A 1 100 ? -7.060 10.444 -8.414 1.00 88.38 100 THR A CA 1
ATOM 670 C C . THR A 1 100 ? -6.055 10.817 -7.334 1.00 88.38 100 THR A C 1
ATOM 672 O O . THR A 1 100 ? -6.360 11.643 -6.475 1.00 88.38 100 THR A O 1
ATOM 675 N N . SER A 1 101 ? -4.869 10.213 -7.360 1.00 90.19 101 SER A N 1
ATOM 676 C CA . SER A 1 101 ? -3.790 10.499 -6.405 1.00 90.19 101 SER A CA 1
ATOM 677 C C . SER A 1 101 ? -2.439 10.080 -6.991 1.00 90.19 101 SER A C 1
ATOM 679 O O . SER A 1 101 ? -2.390 9.238 -7.890 1.00 90.19 101 SER A O 1
ATOM 681 N N . SER A 1 102 ? -1.345 10.692 -6.546 1.00 92.19 102 SER A N 1
ATOM 682 C CA . SER A 1 102 ? 0.006 10.220 -6.863 1.00 92.19 102 SER A CA 1
ATOM 683 C C . SER A 1 102 ? 0.388 9.044 -5.952 1.00 92.19 102 SER A C 1
ATOM 685 O O . SER A 1 102 ? -0.327 8.716 -5.003 1.00 92.19 102 SER A O 1
ATOM 687 N N . VAL A 1 103 ? 1.519 8.381 -6.213 1.00 89.56 103 VAL A N 1
ATOM 688 C CA . VAL A 1 103 ? 1.987 7.293 -5.332 1.00 89.56 103 VAL A CA 1
ATOM 689 C C . VAL A 1 103 ? 2.414 7.849 -3.972 1.00 89.56 103 VAL A C 1
ATOM 691 O O . VAL A 1 103 ? 2.142 7.228 -2.944 1.00 89.56 103 VAL A O 1
ATOM 694 N N . SER A 1 104 ? 3.059 9.018 -3.963 1.00 90.62 104 SER A N 1
ATOM 695 C CA . SER A 1 104 ? 3.491 9.709 -2.746 1.00 90.62 104 SER A CA 1
ATOM 696 C C . SER A 1 104 ? 2.302 10.165 -1.894 1.00 90.62 104 SER A C 1
ATOM 698 O O . SER A 1 104 ? 2.259 9.869 -0.696 1.00 90.62 104 SER A O 1
ATOM 700 N N . ASP A 1 105 ? 1.294 10.780 -2.513 1.00 90.19 105 ASP A N 1
ATOM 701 C CA . ASP A 1 105 ? 0.058 11.194 -1.840 1.00 90.19 105 ASP A CA 1
ATOM 702 C C . ASP A 1 105 ? -0.718 9.986 -1.308 1.00 90.19 105 ASP A C 1
ATOM 704 O O . ASP A 1 105 ? -1.195 9.991 -0.170 1.00 90.19 105 ASP A O 1
ATOM 708 N N . TYR A 1 106 ? -0.809 8.916 -2.103 1.00 89.50 106 TYR A N 1
ATOM 709 C CA . TYR A 1 106 ? -1.477 7.691 -1.687 1.00 89.50 106 TYR A CA 1
ATOM 710 C C . TYR A 1 106 ? -0.794 7.058 -0.468 1.00 89.50 106 TYR A C 1
ATOM 712 O O . TYR A 1 106 ? -1.473 6.705 0.502 1.00 89.50 106 TYR A O 1
ATOM 720 N N . ALA A 1 107 ? 0.539 6.975 -0.464 1.00 88.81 107 ALA A N 1
ATOM 721 C CA . ALA A 1 107 ? 1.304 6.479 0.676 1.00 88.81 107 ALA A CA 1
ATOM 722 C C . ALA A 1 107 ? 1.075 7.329 1.939 1.00 88.81 107 ALA A C 1
ATOM 724 O O . ALA A 1 107 ? 0.804 6.777 3.008 1.00 88.81 107 ALA A O 1
ATOM 725 N N . ALA A 1 108 ? 1.108 8.660 1.821 1.00 88.94 108 ALA A N 1
ATOM 726 C CA . ALA A 1 108 ? 0.839 9.565 2.939 1.00 88.94 108 ALA A CA 1
ATOM 727 C C . ALA A 1 108 ? -0.603 9.417 3.468 1.00 88.94 108 ALA A C 1
ATOM 729 O O . ALA A 1 108 ? -0.825 9.326 4.678 1.00 88.94 108 ALA A O 1
ATOM 730 N N . SER A 1 109 ? -1.585 9.327 2.565 1.00 88.06 109 SER A N 1
ATOM 731 C CA . SER A 1 109 ? -2.999 9.146 2.918 1.00 88.06 109 SER A CA 1
ATOM 732 C C . SER A 1 109 ? -3.269 7.807 3.610 1.00 88.06 109 SER A C 1
ATOM 734 O O . SER A 1 109 ? -4.058 7.756 4.552 1.00 88.06 109 SER A O 1
ATOM 736 N N . SER A 1 110 ? -2.561 6.743 3.216 1.00 87.88 110 SER A N 1
ATOM 737 C CA . SER A 1 110 ? -2.684 5.407 3.813 1.00 87.88 110 SER A CA 1
ATOM 738 C C . SER A 1 110 ? -2.248 5.394 5.277 1.00 87.88 110 SER A C 1
ATOM 740 O O . SER A 1 110 ? -2.906 4.771 6.110 1.00 87.88 110 SER A O 1
ATOM 742 N N . ILE A 1 111 ? -1.177 6.126 5.607 1.00 88.56 111 ILE A N 1
ATOM 743 C CA . ILE A 1 111 ? -0.732 6.320 6.994 1.00 88.56 111 ILE A CA 1
ATOM 744 C C . ILE A 1 111 ? -1.812 7.062 7.784 1.00 88.56 111 ILE A C 1
ATOM 746 O O . ILE A 1 111 ? -2.196 6.617 8.862 1.00 88.56 111 ILE A O 1
ATOM 750 N N . GLY A 1 112 ? -2.348 8.156 7.233 1.00 89.62 112 GLY A N 1
ATOM 751 C CA . GLY A 1 112 ? -3.418 8.919 7.879 1.00 89.62 112 GLY A CA 1
ATOM 752 C C . GLY A 1 112 ? -4.676 8.084 8.134 1.00 89.62 112 GLY A C 1
ATOM 753 O O . GLY A 1 112 ? -5.250 8.138 9.221 1.00 89.62 112 GLY A O 1
ATOM 754 N N . TRP A 1 113 ? -5.077 7.264 7.161 1.00 88.19 113 TRP A N 1
ATOM 755 C CA . TRP A 1 113 ? -6.201 6.343 7.302 1.00 88.19 113 TRP A CA 1
ATOM 756 C C . TRP A 1 113 ? -5.952 5.297 8.394 1.00 88.19 113 TRP A C 1
ATOM 758 O O . TRP A 1 113 ? -6.802 5.115 9.268 1.00 88.19 113 TRP A O 1
ATOM 768 N N . PHE A 1 114 ? -4.780 4.655 8.396 1.00 90.75 114 PHE A N 1
ATOM 769 C CA . PHE A 1 114 ? -4.428 3.655 9.404 1.00 90.75 114 PHE A CA 1
ATOM 770 C C . PHE A 1 114 ? -4.381 4.250 10.818 1.00 90.75 114 PHE A C 1
ATOM 772 O O . PHE A 1 114 ? -4.916 3.660 11.758 1.00 90.75 114 PHE A O 1
ATOM 779 N N . GLU A 1 115 ? -3.820 5.451 10.972 1.00 92.50 115 GLU A N 1
ATOM 780 C CA . GLU A 1 115 ? -3.817 6.170 12.248 1.00 92.50 115 GLU A CA 1
ATOM 781 C C . GLU A 1 115 ? -5.226 6.567 12.699 1.00 92.50 115 GLU A C 1
ATOM 783 O O . GLU A 1 115 ? -5.533 6.469 13.887 1.00 92.50 115 GLU A O 1
ATOM 788 N N . GLY A 1 116 ? -6.116 6.935 11.773 1.00 93.75 116 GLY A N 1
ATOM 789 C CA . GLY A 1 116 ? -7.527 7.179 12.078 1.00 93.75 116 GLY A CA 1
ATOM 790 C C . GLY A 1 116 ? -8.233 5.930 12.614 1.00 93.75 116 GLY A C 1
ATOM 791 O O . GLY A 1 116 ? -8.917 5.990 13.638 1.00 93.75 116 GLY A O 1
ATOM 792 N N . VAL A 1 117 ? -8.009 4.773 11.979 1.00 94.38 117 VAL A N 1
ATOM 793 C CA . VAL A 1 117 ? -8.529 3.479 12.455 1.00 94.38 117 VAL A CA 1
ATOM 794 C C . VAL A 1 117 ? -7.960 3.141 13.836 1.00 94.38 117 VAL A C 1
ATOM 796 O O . VAL A 1 117 ? -8.704 2.739 14.734 1.00 94.38 117 VAL A O 1
ATOM 799 N N . ARG A 1 118 ? -6.654 3.349 14.045 1.00 95.81 118 ARG A N 1
ATOM 800 C CA . ARG A 1 118 ? -5.999 3.128 15.340 1.00 95.81 118 ARG A CA 1
ATOM 801 C C . ARG A 1 118 ? -6.575 4.034 16.429 1.00 95.81 118 ARG A C 1
ATOM 803 O O . ARG A 1 118 ? -6.851 3.558 17.529 1.00 95.81 118 ARG A O 1
ATOM 810 N N . GLN A 1 119 ? -6.783 5.316 16.135 1.00 97.19 119 GLN A N 1
ATOM 811 C CA . GLN A 1 119 ? -7.377 6.275 17.065 1.00 97.19 119 GLN A CA 1
ATOM 812 C C . GLN A 1 119 ? -8.794 5.848 17.459 1.00 97.19 119 GLN A C 1
ATOM 814 O O . GLN A 1 119 ? -9.105 5.791 18.648 1.00 97.19 119 GLN A O 1
ATOM 819 N N . GLN A 1 120 ? -9.628 5.486 16.482 1.00 97.12 120 GLN A N 1
ATOM 820 C CA . GLN A 1 120 ? -10.989 5.016 16.735 1.00 97.12 120 GLN A CA 1
ATOM 821 C C . GLN A 1 120 ? -11.001 3.757 17.613 1.00 97.12 120 GLN A C 1
ATOM 823 O O . GLN A 1 120 ? -11.797 3.665 18.549 1.00 97.12 120 GLN A O 1
ATOM 828 N N . ALA A 1 121 ? -10.105 2.804 17.343 1.00 97.19 121 ALA A N 1
ATOM 829 C CA . ALA A 1 121 ? -9.962 1.597 18.148 1.00 97.19 121 ALA A CA 1
ATOM 830 C C . ALA A 1 121 ? -9.527 1.912 19.590 1.00 97.19 121 ALA A C 1
ATOM 832 O O . ALA A 1 121 ? -10.087 1.342 20.525 1.00 97.19 121 ALA A O 1
ATOM 833 N N . SER A 1 122 ? -8.589 2.848 19.775 1.00 97.88 122 SER A N 1
ATOM 834 C CA . SER A 1 122 ? -8.145 3.302 21.099 1.00 97.88 122 SER A CA 1
ATOM 835 C C . SER A 1 122 ? -9.296 3.921 21.889 1.00 97.88 122 SER A C 1
ATOM 837 O O . SER A 1 122 ? -9.599 3.460 22.982 1.00 97.88 122 SER A O 1
ATOM 839 N N . THR A 1 123 ? -10.015 4.887 21.311 1.00 97.88 123 THR A N 1
ATOM 840 C CA . THR A 1 123 ? -11.163 5.523 21.976 1.00 97.88 123 THR A CA 1
ATOM 841 C C . THR A 1 123 ? -12.258 4.512 22.324 1.00 97.88 123 THR A C 1
ATOM 843 O O . THR A 1 123 ? -12.862 4.588 23.392 1.00 97.88 123 THR A O 1
ATOM 846 N N . ALA A 1 124 ? -12.515 3.539 21.445 1.00 97.62 124 ALA A N 1
ATOM 847 C CA . ALA A 1 124 ? -13.465 2.469 21.728 1.00 97.62 124 ALA A CA 1
ATOM 848 C C . ALA A 1 124 ? -12.991 1.550 22.868 1.00 97.62 124 ALA A C 1
ATOM 850 O O . ALA A 1 124 ? -13.825 1.059 23.628 1.00 97.62 124 ALA A O 1
ATOM 851 N N . SER A 1 125 ? -11.682 1.311 22.988 1.00 98.00 125 SER A N 1
ATOM 852 C CA . SER A 1 125 ? -11.088 0.565 24.102 1.00 98.00 125 SER A CA 1
ATOM 853 C C . SER A 1 125 ? -11.269 1.313 25.421 1.00 98.00 125 SER A C 1
ATOM 855 O O . SER A 1 125 ? -11.833 0.748 26.354 1.00 98.00 125 SER A O 1
ATOM 857 N N . ASP A 1 126 ? -10.905 2.596 25.464 1.00 97.88 126 ASP A N 1
ATOM 858 C CA . ASP A 1 126 ? -11.014 3.436 26.664 1.00 97.88 126 ASP A CA 1
ATOM 859 C C . ASP A 1 126 ? -12.469 3.522 27.153 1.00 97.88 126 ASP A C 1
ATOM 861 O O . ASP A 1 126 ? -12.768 3.372 28.339 1.00 97.88 126 ASP A O 1
ATOM 865 N N . ALA A 1 127 ? -13.416 3.693 26.223 1.00 97.62 127 ALA A N 1
ATOM 866 C CA . ALA A 1 127 ? -14.841 3.717 26.542 1.00 97.62 127 ALA A CA 1
ATOM 867 C C . ALA A 1 127 ? -15.341 2.375 27.104 1.00 97.62 127 ALA A C 1
ATOM 869 O O . ALA A 1 127 ? -16.157 2.354 28.029 1.00 97.62 127 ALA A O 1
ATOM 870 N N . LYS A 1 128 ? -14.858 1.248 26.562 1.00 97.06 128 LYS A N 1
ATOM 871 C CA . LYS A 1 128 ? -15.195 -0.092 27.063 1.00 97.06 128 LYS A CA 1
ATOM 872 C C . LYS A 1 128 ? -14.600 -0.349 28.443 1.00 97.06 128 LYS A C 1
ATOM 874 O O . LYS A 1 128 ? -15.278 -0.951 29.269 1.00 97.06 128 LYS A O 1
ATOM 879 N N . GLU A 1 129 ? -13.386 0.121 28.706 1.00 97.94 129 GLU A N 1
ATOM 880 C CA . GLU A 1 129 ? -12.746 0.013 30.018 1.00 97.94 129 GLU A CA 1
ATOM 881 C C . GLU A 1 129 ? -13.505 0.820 31.078 1.00 97.94 129 GLU A C 1
ATOM 883 O O . GLU A 1 129 ? -13.859 0.285 32.131 1.00 97.94 129 GLU A O 1
ATOM 888 N N . ALA A 1 130 ? -13.872 2.067 30.768 1.00 97.31 130 ALA A N 1
ATOM 889 C CA . ALA A 1 130 ? -14.691 2.891 31.654 1.00 97.31 130 ALA A CA 1
ATOM 890 C C . ALA A 1 130 ? -16.062 2.249 31.940 1.00 97.31 130 ALA A C 1
ATOM 892 O O . ALA A 1 130 ? -16.525 2.232 33.084 1.00 97.31 130 ALA A O 1
ATOM 893 N N . LEU A 1 131 ? -16.708 1.683 30.913 1.00 97.75 131 LEU A N 1
ATOM 894 C CA . LEU A 1 131 ? -17.971 0.964 31.070 1.00 97.75 131 LEU A CA 1
ATOM 895 C C . LEU A 1 131 ? -17.809 -0.284 31.947 1.00 97.75 131 LEU A C 1
ATOM 897 O O . LEU A 1 131 ? -18.665 -0.540 32.796 1.00 97.75 131 LEU A O 1
ATOM 901 N N . ALA A 1 132 ? -16.733 -1.048 31.757 1.00 97.56 132 ALA A N 1
ATOM 902 C CA . ALA A 1 132 ? -16.443 -2.235 32.551 1.00 97.56 132 ALA A CA 1
ATOM 903 C C . ALA A 1 132 ? -16.223 -1.877 34.027 1.00 97.56 132 ALA A C 1
ATOM 905 O O . ALA A 1 132 ? -16.852 -2.487 34.889 1.00 97.56 132 ALA A O 1
ATOM 906 N N . SER A 1 133 ? -15.420 -0.845 34.308 1.00 97.19 133 SER A N 1
ATOM 907 C CA . SER A 1 133 ? -15.189 -0.346 35.669 1.00 97.19 133 SER A CA 1
ATOM 908 C C . SER A 1 133 ? -16.497 0.073 36.346 1.00 97.19 133 SER A C 1
ATOM 910 O O . SER A 1 133 ? -16.855 -0.444 37.403 1.00 97.19 133 SER A O 1
ATOM 912 N N . ARG A 1 134 ? -17.300 0.909 35.675 1.00 96.31 134 ARG A N 1
ATOM 913 C CA . ARG A 1 134 ? -18.593 1.363 36.207 1.00 96.31 134 ARG A CA 1
ATOM 914 C C . ARG A 1 134 ? -19.576 0.212 36.433 1.00 96.31 134 ARG A C 1
ATOM 916 O O . ARG A 1 134 ? -20.360 0.242 37.378 1.00 96.31 134 ARG A O 1
ATOM 923 N N . SER A 1 135 ? -19.553 -0.795 35.563 1.00 96.06 135 SER A N 1
ATOM 924 C CA . SER A 1 135 ? -20.392 -1.988 35.711 1.00 96.06 135 SER A CA 1
ATOM 925 C C . SER A 1 135 ? -19.941 -2.843 36.896 1.00 96.06 135 SER A C 1
ATOM 927 O O . SER A 1 135 ? -20.787 -3.344 37.632 1.00 96.06 135 SER A O 1
ATOM 929 N N . ALA A 1 136 ? -18.630 -2.973 37.115 1.00 94.62 136 ALA A N 1
ATOM 930 C CA . ALA A 1 136 ? -18.070 -3.675 38.264 1.00 94.62 136 ALA A CA 1
ATOM 931 C C . ALA A 1 136 ? -18.406 -2.962 39.584 1.00 94.62 136 ALA A C 1
ATOM 933 O O . ALA A 1 136 ? -18.844 -3.613 40.529 1.00 94.62 136 ALA A O 1
ATOM 934 N N . GLU A 1 137 ? -18.289 -1.632 39.634 1.00 94.00 137 GLU A N 1
ATOM 935 C CA . GLU A 1 137 ? -18.706 -0.824 40.787 1.00 94.00 137 GLU A CA 1
ATOM 936 C C . GLU A 1 137 ? -20.206 -0.962 41.067 1.00 94.00 137 GLU A C 1
ATOM 938 O 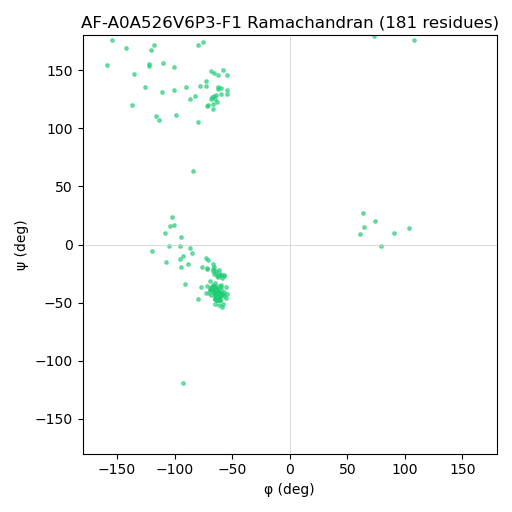O . GLU A 1 137 ? -20.609 -1.204 42.203 1.00 94.00 137 GLU A O 1
ATOM 943 N N . ALA A 1 138 ? -21.051 -0.851 40.036 1.00 92.62 138 ALA A N 1
ATOM 944 C CA . ALA A 1 138 ? -22.497 -0.997 40.184 1.00 92.62 138 ALA A CA 1
ATOM 945 C C . ALA A 1 138 ? -22.882 -2.395 40.689 1.00 92.62 138 ALA A C 1
ATOM 947 O O . ALA A 1 138 ? -23.729 -2.512 41.574 1.00 92.62 138 ALA A O 1
ATOM 948 N N . LEU A 1 139 ? -22.238 -3.443 40.165 1.00 93.25 139 LEU A N 1
ATOM 949 C CA . LEU A 1 139 ? -22.437 -4.809 40.633 1.00 93.25 139 LEU A CA 1
ATOM 950 C C . LEU A 1 139 ? -21.991 -4.956 42.091 1.00 93.25 139 LEU A C 1
ATOM 952 O O . LEU A 1 139 ? -22.767 -5.446 42.901 1.00 93.25 139 LEU A O 1
ATOM 956 N N . SER A 1 140 ? -20.799 -4.464 42.439 1.00 91.12 140 SER A N 1
ATOM 957 C CA . SER A 1 140 ? -20.278 -4.494 43.809 1.00 91.12 140 SER A CA 1
ATOM 958 C C . SER A 1 140 ? -21.178 -3.752 44.795 1.00 91.12 140 SER A C 1
ATOM 960 O O . SER A 1 140 ? -21.324 -4.198 45.925 1.00 91.12 140 SER A O 1
ATOM 962 N N . ASN A 1 141 ? -21.788 -2.637 44.389 1.00 87.81 141 ASN A N 1
ATOM 963 C CA . ASN A 1 141 ? -22.729 -1.894 45.225 1.00 87.81 141 ASN A CA 1
ATOM 964 C C . ASN A 1 141 ? -24.066 -2.632 45.382 1.00 87.81 141 ASN A C 1
ATOM 966 O O . ASN A 1 141 ? -24.668 -2.576 46.448 1.00 87.81 141 ASN A O 1
ATOM 970 N N . ALA A 1 142 ? -24.535 -3.326 44.340 1.00 87.62 142 ALA A N 1
ATOM 971 C CA . ALA A 1 142 ? -25.797 -4.065 44.369 1.00 87.62 142 ALA A CA 1
ATOM 972 C C . ALA A 1 142 ? -25.699 -5.402 45.122 1.00 87.62 142 ALA A C 1
ATOM 974 O O . ALA A 1 142 ? -26.647 -5.799 45.792 1.00 87.62 142 ALA A O 1
ATOM 975 N N . THR A 1 143 ? -24.570 -6.104 45.007 1.00 87.44 143 THR A N 1
ATOM 976 C CA . THR A 1 143 ? -24.306 -7.364 45.724 1.00 87.44 143 THR A CA 1
ATOM 977 C C . THR A 1 143 ? -23.521 -7.150 47.014 1.00 87.44 143 THR A C 1
ATOM 979 O O . THR A 1 143 ? -23.190 -8.112 47.703 1.00 87.44 143 THR A O 1
ATOM 982 N N . GLY A 1 144 ? -23.163 -5.902 47.309 1.00 82.06 144 GLY A N 1
ATOM 983 C CA . GLY A 1 144 ? -22.428 -5.522 48.500 1.00 82.06 144 GLY A CA 1
ATOM 984 C C . GLY A 1 144 ? -23.275 -5.766 49.738 1.00 82.06 144 GLY A C 1
ATOM 985 O O . GLY A 1 144 ? -24.416 -5.317 49.830 1.00 82.06 144 GLY A O 1
ATOM 986 N N . VAL A 1 145 ? -22.707 -6.485 50.697 1.00 80.19 145 VAL A N 1
ATOM 987 C CA . VAL A 1 145 ? -23.346 -6.746 51.982 1.00 80.19 145 VAL A CA 1
ATOM 988 C C . VAL A 1 145 ? -23.029 -5.587 52.922 1.00 80.19 145 VAL A C 1
ATOM 990 O O . VAL A 1 145 ? -21.860 -5.259 53.137 1.00 80.19 145 VAL A O 1
ATOM 993 N N . ASN A 1 146 ? -24.057 -4.956 53.488 1.00 79.38 146 ASN A N 1
ATOM 994 C CA . ASN A 1 146 ? -23.863 -3.929 54.503 1.00 79.38 146 ASN A CA 1
ATOM 995 C C . ASN A 1 146 ? -23.591 -4.606 55.854 1.00 79.38 146 ASN A C 1
ATOM 997 O O . ASN A 1 146 ? -24.503 -5.148 56.474 1.00 79.38 146 ASN A O 1
ATOM 1001 N N . VAL A 1 147 ? -22.331 -4.576 56.298 1.00 81.25 147 VAL A N 1
ATOM 1002 C CA . VAL A 1 147 ? -21.882 -5.249 57.528 1.00 81.25 147 VAL A CA 1
ATOM 1003 C C . VAL A 1 147 ? -22.625 -4.733 58.759 1.00 81.25 147 VAL A C 1
ATOM 1005 O O . VAL A 1 147 ? -22.949 -5.531 59.628 1.00 81.25 147 VAL A O 1
ATOM 1008 N N . ASP A 1 148 ? -22.968 -3.446 58.821 1.00 82.56 148 ASP A N 1
ATOM 1009 C CA . ASP A 1 148 ? -23.713 -2.888 59.956 1.00 82.56 148 ASP A CA 1
ATOM 1010 C C . ASP A 1 148 ? -25.147 -3.431 59.999 1.00 82.56 148 ASP A C 1
ATOM 1012 O O . ASP A 1 148 ? -25.688 -3.716 61.069 1.00 82.56 148 ASP A O 1
ATOM 1016 N N . GLN A 1 149 ? -25.752 -3.632 58.827 1.00 82.88 149 GLN A N 1
ATOM 1017 C CA . GLN A 1 149 ? -27.091 -4.197 58.706 1.00 82.88 149 GLN A CA 1
ATOM 1018 C C . GLN A 1 149 ? -27.104 -5.701 59.010 1.00 82.88 149 GLN A C 1
ATOM 1020 O O . GLN A 1 149 ? -27.977 -6.159 59.745 1.00 82.88 149 GLN A O 1
ATOM 1025 N N . GLU A 1 150 ? -26.107 -6.453 58.534 1.00 84.38 150 GLU A N 1
ATOM 1026 C CA . GLU A 1 150 ? -25.913 -7.858 58.919 1.00 84.38 150 GLU A CA 1
ATOM 1027 C C . GLU A 1 150 ? -25.596 -8.007 60.410 1.00 84.38 150 GLU A C 1
ATOM 1029 O O . GLU A 1 150 ? -26.100 -8.919 61.056 1.00 84.38 150 GLU A O 1
ATOM 1034 N N . MET A 1 151 ? -24.810 -7.101 60.999 1.00 88.81 151 MET A N 1
ATOM 1035 C CA . MET A 1 151 ? -24.528 -7.108 62.437 1.00 88.81 151 MET A CA 1
ATOM 1036 C C . MET A 1 151 ? -25.783 -6.818 63.259 1.00 88.81 151 MET A C 1
ATOM 1038 O O . MET A 1 151 ? -26.022 -7.499 64.253 1.00 88.81 151 MET A O 1
ATOM 1042 N N . SER A 1 152 ? -26.616 -5.857 62.844 1.00 90.25 152 SER A N 1
ATOM 1043 C CA . SER A 1 152 ? -27.910 -5.614 63.494 1.00 90.25 152 SER A CA 1
ATOM 1044 C C . SER A 1 152 ? -28.827 -6.834 63.384 1.00 90.25 152 SER A C 1
ATOM 1046 O O . SER A 1 152 ? -29.472 -7.198 64.363 1.00 90.25 152 SER A O 1
ATOM 1048 N N . LEU A 1 153 ? -28.859 -7.491 62.219 1.00 90.19 153 LEU A N 1
ATOM 1049 C CA . LEU A 1 153 ? -29.647 -8.703 62.004 1.00 90.19 153 LEU A CA 1
ATOM 1050 C C . LEU A 1 153 ? -29.136 -9.875 62.854 1.00 90.19 153 LEU A C 1
ATOM 1052 O O . LEU A 1 153 ? -29.935 -10.618 63.420 1.00 90.19 153 LEU A O 1
ATOM 1056 N N . LEU A 1 154 ? -27.815 -10.028 62.981 1.00 91.69 154 LEU A N 1
ATOM 1057 C CA . LEU A 1 154 ? -27.189 -11.033 63.841 1.00 91.69 154 LEU A CA 1
ATOM 1058 C C . LEU A 1 154 ? -27.497 -10.789 65.320 1.00 91.69 154 LEU A C 1
ATOM 1060 O O . LEU A 1 154 ? -27.800 -11.746 66.028 1.00 91.69 154 LEU A O 1
ATOM 1064 N N . LEU A 1 155 ? -27.470 -9.534 65.780 1.00 92.00 155 LEU A N 1
ATOM 1065 C CA . LEU A 1 155 ? -27.846 -9.182 67.152 1.00 92.00 155 LEU A CA 1
ATOM 1066 C C . LEU A 1 155 ? -29.327 -9.477 67.424 1.00 92.00 155 LEU A C 1
ATOM 1068 O O . LEU A 1 155 ? -29.653 -10.086 68.444 1.00 92.00 155 LEU A O 1
ATOM 1072 N N . ASP A 1 156 ? -30.225 -9.124 66.504 1.00 91.50 156 ASP A N 1
ATOM 1073 C CA . ASP A 1 156 ? -31.649 -9.465 66.618 1.00 91.50 156 ASP A CA 1
ATOM 1074 C C . ASP A 1 156 ? -31.874 -10.987 66.621 1.00 91.50 156 ASP A C 1
ATOM 1076 O O . ASP A 1 156 ? -32.683 -11.511 67.399 1.00 91.50 156 ASP A O 1
ATOM 1080 N N . LEU A 1 157 ? -31.127 -11.727 65.799 1.00 90.19 157 LEU A N 1
ATOM 1081 C CA . LEU A 1 157 ? -31.159 -13.187 65.788 1.00 90.19 157 LEU A CA 1
ATOM 1082 C C . LEU A 1 157 ? -30.655 -13.773 67.118 1.00 90.19 157 LEU A C 1
ATOM 1084 O O . LEU A 1 157 ? -31.260 -14.703 67.651 1.00 90.19 157 LEU A O 1
ATOM 1088 N N . GLU A 1 158 ? -29.587 -13.220 67.693 1.00 92.81 158 GLU A N 1
ATOM 1089 C CA . GLU A 1 158 ? -29.062 -13.641 68.992 1.00 92.81 158 GLU A CA 1
ATOM 1090 C C . GLU A 1 158 ? -30.079 -13.382 70.114 1.00 92.81 158 GLU A C 1
ATOM 1092 O O . GLU A 1 158 ? -30.363 -14.273 70.922 1.00 92.81 158 GLU A O 1
ATOM 1097 N N . HIS A 1 159 ? -30.699 -12.201 70.133 1.00 91.44 159 HIS A N 1
ATOM 1098 C CA . HIS A 1 159 ? -31.735 -11.857 71.105 1.00 91.44 159 HIS A CA 1
ATOM 1099 C C . HIS A 1 159 ? -32.972 -12.754 70.989 1.00 91.44 159 HIS A C 1
ATOM 1101 O O . HIS A 1 159 ? -33.483 -13.227 72.009 1.00 91.44 159 HIS A O 1
ATOM 1107 N N . THR A 1 160 ? -33.443 -13.040 69.773 1.00 91.31 160 THR A N 1
ATOM 1108 C CA . THR A 1 160 ? -34.588 -13.942 69.549 1.00 91.31 160 THR A CA 1
ATOM 1109 C C . THR A 1 160 ? -34.270 -15.390 69.930 1.00 91.31 160 THR A C 1
ATOM 1111 O O . THR A 1 160 ? -35.124 -16.062 70.520 1.00 91.31 160 THR A O 1
ATOM 1114 N N . TYR A 1 161 ? -33.039 -15.863 69.712 1.00 90.75 161 TYR A N 1
ATOM 1115 C CA . TYR A 1 161 ? -32.582 -17.165 70.210 1.00 90.75 161 TYR A CA 1
ATOM 1116 C C . TYR A 1 161 ? -32.537 -17.220 71.738 1.00 90.75 161 TYR A C 1
ATOM 1118 O O . TYR A 1 161 ? -33.061 -18.163 72.337 1.00 90.75 161 TYR A O 1
ATOM 1126 N N . GLN A 1 162 ? -31.965 -16.204 72.391 1.00 92.75 162 GLN A N 1
ATO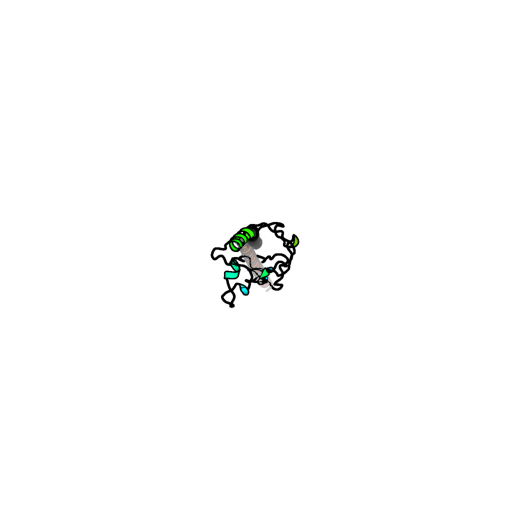M 1127 C CA . GLN A 1 162 ? -31.933 -16.123 73.854 1.00 92.75 162 GLN A CA 1
ATOM 1128 C C . GLN A 1 162 ? -33.347 -16.065 74.449 1.00 92.75 162 GLN A C 1
ATOM 1130 O O . GLN A 1 162 ? -33.626 -16.729 75.451 1.00 92.75 162 GLN A O 1
ATOM 1135 N N . ALA A 1 163 ? -34.258 -15.311 73.827 1.00 89.06 163 ALA A N 1
ATOM 1136 C CA . ALA A 1 163 ? -35.661 -15.250 74.228 1.00 89.06 163 ALA A CA 1
ATOM 1137 C C . ALA A 1 163 ? -36.355 -16.613 74.072 1.00 89.06 163 ALA A C 1
ATOM 1139 O O . ALA A 1 163 ? -37.036 -17.059 74.995 1.00 89.06 163 ALA A O 1
ATOM 1140 N N . SER A 1 164 ? -36.127 -17.309 72.954 1.00 88.50 164 SER A N 1
ATOM 1141 C CA . SER A 1 164 ? -36.666 -18.652 72.704 1.00 88.50 164 SER A CA 1
ATOM 1142 C C . SER A 1 164 ? -36.137 -19.679 73.709 1.00 88.50 164 SER A C 1
ATOM 1144 O O . SER A 1 164 ? -36.907 -20.475 74.239 1.00 88.50 164 SER A O 1
ATOM 1146 N N . ALA A 1 165 ? -34.846 -19.622 74.051 1.00 90.06 165 ALA A N 1
ATOM 1147 C CA . ALA A 1 165 ? -34.245 -20.481 75.070 1.00 90.06 165 ALA A CA 1
ATOM 1148 C C . ALA A 1 165 ? -34.822 -20.218 76.472 1.00 90.06 165 ALA A C 1
ATOM 1150 O O . ALA A 1 165 ? -35.098 -21.160 77.214 1.00 90.06 165 ALA A O 1
ATOM 1151 N N . ARG A 1 166 ? -35.061 -18.947 76.834 1.00 86.00 166 ARG A N 1
ATOM 1152 C CA . ARG A 1 166 ? -35.746 -18.589 78.088 1.00 86.00 166 ARG A CA 1
ATOM 1153 C C . ARG A 1 166 ? -37.193 -19.072 78.102 1.00 86.00 166 ARG A C 1
ATOM 1155 O O . ARG A 1 166 ? -37.613 -19.618 79.114 1.00 86.00 166 ARG A O 1
ATOM 1162 N N . MET A 1 167 ? -37.928 -18.927 76.997 1.00 85.25 167 MET A N 1
ATOM 1163 C CA . MET A 1 167 ? -39.287 -19.463 76.876 1.00 85.25 167 MET A CA 1
ATOM 1164 C C . MET A 1 167 ? -39.303 -20.986 77.033 1.00 85.25 167 MET A C 1
ATOM 1166 O O . MET A 1 167 ? -40.069 -21.494 77.847 1.00 85.25 167 MET A O 1
ATOM 1170 N N . MET A 1 168 ? -38.415 -21.715 76.349 1.00 86.50 168 MET A N 1
ATOM 1171 C CA . MET A 1 168 ? -38.293 -23.167 76.530 1.00 86.50 168 MET A CA 1
ATOM 1172 C C . MET A 1 168 ? -37.987 -23.540 77.981 1.00 86.50 168 MET A C 1
ATOM 1174 O O . MET A 1 168 ? -38.628 -24.435 78.517 1.00 86.50 168 MET A O 1
ATOM 1178 N N . LYS A 1 169 ? -37.083 -22.810 78.644 1.00 88.25 169 LYS A N 1
ATOM 1179 C CA . LYS A 1 169 ? -36.794 -23.018 80.066 1.00 88.25 169 LYS A CA 1
ATOM 1180 C C . LYS A 1 169 ? -38.021 -22.786 80.949 1.00 88.25 169 LYS A C 1
ATOM 1182 O O . LYS A 1 169 ? -38.313 -23.605 81.805 1.00 88.25 169 LYS A O 1
ATOM 1187 N N . THR A 1 170 ? -38.781 -21.718 80.710 1.00 86.50 170 THR A N 1
ATOM 1188 C CA . THR A 1 170 ? -40.010 -21.466 81.480 1.00 86.50 170 THR A CA 1
ATOM 1189 C C . THR A 1 170 ? -41.078 -22.536 81.253 1.00 86.50 170 THR A C 1
ATOM 1191 O O . THR A 1 170 ? -41.813 -22.868 82.177 1.00 86.50 170 THR A O 1
ATOM 1194 N N . VAL A 1 171 ? -41.157 -23.106 80.047 1.00 87.06 171 VAL A N 1
ATOM 1195 C CA . VAL A 1 171 ? -42.056 -24.229 79.751 1.00 87.06 171 VAL A CA 1
ATOM 1196 C C . VAL A 1 171 ? -41.599 -25.493 80.479 1.00 87.06 171 VAL A C 1
ATOM 1198 O O . VAL A 1 171 ? -42.435 -26.173 81.066 1.00 87.06 171 VAL A O 1
ATOM 1201 N N . ASP A 1 172 ? -40.296 -25.781 80.490 1.00 87.56 172 ASP A N 1
ATOM 1202 C CA . ASP A 1 172 ? -39.705 -26.912 81.218 1.00 87.56 172 ASP A CA 1
ATOM 1203 C C . ASP A 1 172 ? -39.947 -26.808 82.735 1.00 87.56 172 ASP A C 1
ATOM 1205 O O . ASP A 1 172 ? -40.402 -27.763 83.373 1.00 87.56 172 ASP A O 1
ATOM 1209 N N . ASP A 1 173 ? -39.770 -25.610 83.299 1.00 88.19 173 ASP A N 1
ATOM 1210 C CA . ASP A 1 173 ? -40.054 -25.321 84.706 1.00 88.19 173 ASP A CA 1
ATOM 1211 C C . ASP A 1 173 ? -41.552 -25.533 85.033 1.00 88.19 173 ASP A C 1
ATOM 1213 O O . ASP A 1 173 ? -41.896 -26.145 86.048 1.00 88.19 173 ASP A O 1
ATOM 1217 N N . MET A 1 174 ? -42.465 -25.088 84.158 1.00 86.06 174 MET A N 1
ATOM 1218 C CA . MET A 1 174 ? -43.917 -25.272 84.324 1.00 86.06 174 MET A CA 1
ATOM 1219 C C . MET A 1 174 ? -44.355 -26.738 84.170 1.00 86.06 174 MET A C 1
ATOM 1221 O O . MET A 1 174 ? -45.224 -27.198 84.914 1.00 86.06 174 MET A O 1
ATOM 1225 N N . LEU A 1 175 ? -43.757 -27.487 83.237 1.00 85.62 175 LEU A N 1
ATOM 1226 C CA . LEU A 1 175 ? -44.000 -28.925 83.068 1.00 85.62 175 LEU A CA 1
ATOM 1227 C C . LEU A 1 175 ? -43.517 -29.718 84.285 1.00 85.62 175 LEU A C 1
ATOM 1229 O O . LEU A 1 175 ? -44.230 -30.597 84.768 1.00 85.62 175 LEU A O 1
ATOM 1233 N N . THR A 1 176 ? -42.349 -29.369 84.823 1.00 86.69 176 THR A N 1
ATOM 1234 C CA . THR A 1 176 ? -41.814 -29.969 86.050 1.00 86.69 176 THR A CA 1
ATOM 1235 C C . THR A 1 176 ? -42.718 -29.682 87.251 1.00 86.69 176 THR A C 1
ATOM 1237 O O . THR A 1 176 ? -43.015 -30.585 88.032 1.00 86.69 176 THR A O 1
ATOM 1240 N N . ALA A 1 177 ? -43.218 -28.449 87.388 1.00 83.56 177 ALA A N 1
ATOM 1241 C CA . ALA A 1 177 ? -44.167 -28.093 88.443 1.00 83.56 177 ALA A CA 1
ATOM 1242 C C . ALA A 1 177 ? -45.492 -28.874 88.333 1.00 83.56 177 ALA A C 1
ATOM 1244 O O . ALA A 1 177 ? -46.010 -29.335 89.348 1.00 83.56 177 ALA A O 1
ATOM 1245 N N . LEU A 1 178 ? -46.014 -29.068 87.115 1.00 78.75 178 LEU A N 1
ATOM 1246 C CA . LEU A 1 178 ? -47.198 -29.900 86.864 1.00 78.75 178 LEU A CA 1
ATOM 1247 C C . LEU A 1 178 ? -46.965 -31.368 87.236 1.00 78.75 178 LEU A C 1
ATOM 1249 O O . LEU A 1 178 ? -47.808 -31.963 87.903 1.00 78.75 178 LEU A O 1
ATOM 1253 N N . LEU A 1 179 ? -45.824 -31.942 86.845 1.00 79.81 179 LEU A N 1
ATOM 1254 C CA . LEU A 1 179 ? -45.462 -33.319 87.197 1.00 79.81 179 LEU A CA 1
ATOM 1255 C C . LEU A 1 179 ? -45.344 -33.509 88.717 1.00 79.81 179 LEU A C 1
ATOM 1257 O O . LEU A 1 179 ? -45.853 -34.494 89.241 1.00 79.81 179 LEU A O 1
ATOM 1261 N N . ASN A 1 180 ? -44.757 -32.544 89.430 1.00 79.56 180 ASN A N 1
ATOM 1262 C CA . ASN A 1 180 ? -44.632 -32.578 90.891 1.00 79.56 180 ASN A CA 1
ATOM 1263 C C . ASN A 1 180 ? -45.955 -32.351 91.646 1.00 79.56 180 ASN A C 1
ATOM 1265 O O . ASN A 1 180 ? -46.027 -32.666 92.827 1.00 79.56 180 ASN A O 1
ATOM 1269 N N . ALA A 1 181 ? -46.978 -31.764 91.017 1.00 74.25 181 ALA A N 1
ATOM 1270 C CA . ALA A 1 181 ? -48.282 -31.528 91.646 1.00 74.25 181 ALA A CA 1
ATOM 1271 C C . ALA A 1 181 ? -49.258 -32.711 91.494 1.00 74.25 181 ALA A C 1
ATOM 1273 O O . ALA A 1 181 ? -50.275 -32.757 92.186 1.00 74.25 181 ALA A O 1
ATOM 1274 N N . VAL A 1 182 ? -48.980 -33.629 90.560 1.00 70.00 182 VAL A N 1
ATOM 1275 C CA . VAL A 1 182 ? -49.821 -34.802 90.254 1.00 70.00 182 VAL A CA 1
ATOM 1276 C C . VAL A 1 182 ? -49.190 -36.116 90.752 1.00 70.00 182 VAL A C 1
ATOM 1278 O O . VAL A 1 182 ? -49.894 -37.122 90.843 1.00 70.00 182 VAL A O 1
ATOM 1281 N N . GLY A 1 183 ? -47.895 -36.113 91.092 1.00 52.53 183 GLY A N 1
ATOM 1282 C CA . GLY A 1 183 ? -47.215 -37.189 91.830 1.00 52.53 183 GLY A CA 1
ATOM 1283 C C . GLY A 1 183 ? -47.254 -36.973 93.337 1.00 52.53 183 GLY A C 1
ATOM 1284 O O . GLY A 1 183 ? -47.338 -37.991 94.057 1.00 52.53 183 GLY A O 1
#

Foldseek 3Di:
DWQDFVPDATADAQKDFPPGRHDPDFQDDDPCRVVGIDGDLLLDVVNPHNVCCQQQPASVHDRRGPPPVPDPPRCVSVVVVVVQQQAWGAHHVVVVFPRIGGNVRRVVVVVVVVVVVVVVVVVVVVVVVVVVVVVVVVVCVVPPDDVVVVVVVVVVVVVVVVVVVVVVVVVVVVVVVVVVVVD

Radius of gyration: 43.3 Å; Cα contacts (8 Å, |Δi|>4): 165; chains: 1; bounding box: 77×50×124 Å

pLDDT: mean 90.06, std 5.52, range [52.53, 98.0]

Solvent-accessible surface area (backbone atoms only — not comparable to full-atom values): 10304 Å² total; per-residue (Å²): 105,64,38,66,30,89,100,51,77,55,26,40,32,65,52,31,44,91,67,53,58,52,56,80,66,84,46,56,80,61,89,66,47,80,80,42,55,40,75,27,55,58,44,31,62,92,75,73,23,42,54,62,35,64,46,28,38,30,78,85,36,79,72,28,38,72,48,78,80,68,56,90,81,59,50,67,50,53,52,52,53,58,54,53,38,66,43,70,41,57,44,25,69,87,70,78,54,71,47,66,40,16,58,58,54,46,55,55,49,51,52,54,51,52,51,50,53,50,51,53,52,48,54,54,48,55,53,50,51,53,50,50,53,53,50,50,52,52,48,49,64,72,72,48,78,57,64,69,60,51,49,51,51,50,51,53,50,51,50,52,49,53,51,49,53,50,49,52,48,54,49,51,54,52,52,51,52,52,53,66,74,76,107

Secondary structure (DSSP, 8-state):
-EE--T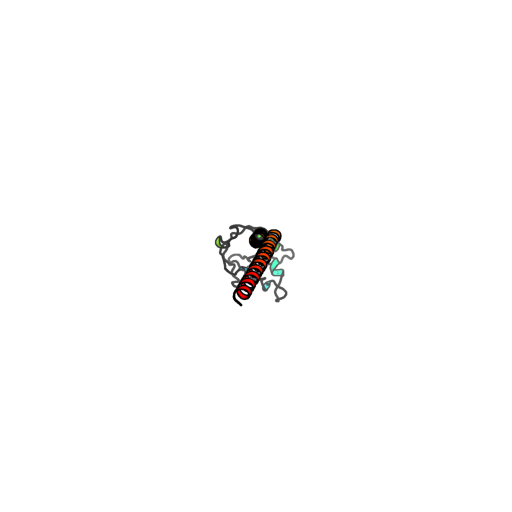TS--EE-SEE-TTTTBPPPTT---TTHHHH-EE-GGG-GGGT--THHHHHB-TT-GGGBS-TT--TT--HHHHHHHHHHHS-EEPPGGGSS-SEE-HHHHHHHHHHHHHHHHHHHHHHHHHHHHHHHHHHHHHHHHS---HHHHHHHHHHHHHHHHHHHHHHHHHHHHHHHHHHHH-

Sequence (183 aa):
FAETAPSMANAAGLFTWSGAPAVPAAGTLVTGLAASISVNAAMDPSTGGNPTLLRDGGANGAAYVANTGGGASYSTLLVAYGDRLDQPMTFDPAAGVSATSSVSDYAASSIGWFEGVRQQASTASDAKEALASRSAEALSNATGVNVDQEMSLLLDLEHTYQASARMMKTVDDMLTALLNAVG

Mean predicted aligned error: 11.18 Å